Protein AF-A0A4R3Y586-F1 (afdb_monomer)

Secondary structure (DSSP, 8-state):
--HHHHHHHHHHHHHHHHHHTT--HHHHHHHHHHHHHHHHHHTTS---HHHHHHHHHHHHTTS-HHHHHHHHHHHHHHHHHHTT-HHHHHHHHHS--------S-S----TT--SHHHHHHHHHHPPPPHHHHHHHHHHHHHHHHTT--HHHHHHHHHHHHHHHHHHTTS---HHHHHHHHHHHGGG-SSHHHHHHHHHHHHHHHHHHTT-TTHHHHHHHHHHHHHHHHT------

Organism: NCBI:txid1706046

Solvent-accessible surface area (backbone atoms only — not comparable to full-atom values): 13662 Å² total; per-residue (Å²): 131,56,69,68,57,48,50,53,53,24,51,52,52,52,54,51,53,45,56,72,69,71,44,54,71,69,51,51,53,50,45,50,51,46,50,51,45,31,53,62,55,39,60,92,56,75,92,40,78,65,50,50,52,52,11,44,51,57,41,49,74,71,49,62,74,93,48,38,52,59,45,50,50,42,54,65,66,46,47,36,47,67,70,65,36,61,65,58,47,48,49,45,63,72,67,67,69,70,72,65,77,74,90,61,100,60,68,72,61,60,93,77,62,82,35,54,68,55,46,48,54,57,42,68,75,51,83,68,53,73,69,53,47,52,38,51,50,53,51,54,52,51,48,56,74,69,69,55,56,67,72,59,49,52,53,50,52,53,52,51,48,36,53,52,63,64,44,72,72,50,82,82,45,77,64,57,48,48,52,41,51,59,62,48,44,79,45,46,92,45,71,69,58,36,54,50,49,54,52,52,49,63,32,45,49,34,39,74,70,61,44,92,58,20,70,63,53,24,49,58,48,50,53,56,58,56,58,59,66,77,65,70,78,83,82,127

Sequence (236 aa):
MTQETVISVSLKAYLQLLKKNEIKKSDVARSEHFARLIISKLGEQTITSVAYRNAVNLMLNSIPDMYRSHASTVARELFPFLTSDFKSVALLMSTGNYRGIRENCEVLFDCNIKSIDEMLKITEVAILSERESAIHSRYLSYLSTLGIAQQAIHTRARLSKAVMYLTRNIDLDNKSYSALLDSMLPLFSLEETKKYLVSIAREFYFFLNEDINAPAQAAASFEKSNTTISKQPQQS

Structure (mmCIF, N/CA/C/O backbone):
data_AF-A0A4R3Y586-F1
#
_entry.id   AF-A0A4R3Y586-F1
#
loop_
_atom_site.group_PDB
_atom_site.id
_atom_site.type_symbol
_atom_site.label_atom_id
_atom_site.label_alt_id
_atom_site.label_comp_id
_atom_site.label_asym_id
_atom_site.label_entity_id
_atom_site.label_seq_id
_atom_site.pdbx_PDB_ins_code
_atom_site.Cartn_x
_atom_site.Cartn_y
_atom_site.Cartn_z
_atom_site.occupancy
_atom_site.B_iso_or_equiv
_atom_site.auth_seq_id
_atom_site.auth_comp_id
_atom_site.auth_asym_id
_atom_site.auth_atom_id
_atom_site.pdbx_PDB_model_num
ATOM 1 N N . MET A 1 1 ? -25.635 -13.050 16.5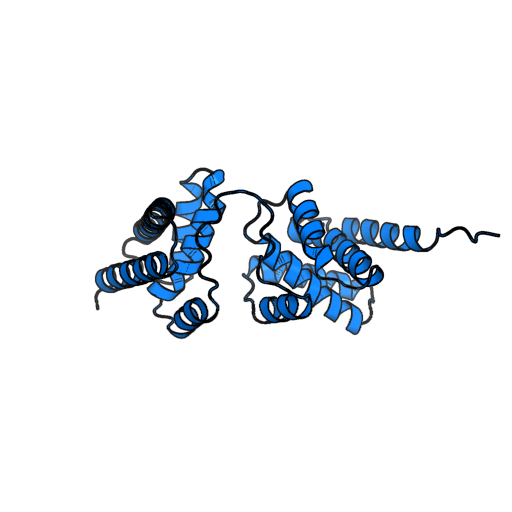91 1.00 59.38 1 MET A N 1
ATOM 2 C CA . MET A 1 1 ? -24.997 -11.870 17.221 1.00 59.38 1 MET A CA 1
ATOM 3 C C . MET A 1 1 ? -25.557 -10.631 16.554 1.00 59.38 1 MET A C 1
ATOM 5 O O . MET A 1 1 ? -25.667 -10.640 15.335 1.00 59.38 1 MET A O 1
ATOM 9 N N . THR A 1 2 ? -25.938 -9.605 17.315 1.00 79.25 2 THR A N 1
ATOM 10 C CA . THR A 1 2 ? -26.316 -8.308 16.726 1.00 79.25 2 THR A CA 1
ATOM 11 C C . THR A 1 2 ? -25.072 -7.632 16.142 1.00 79.25 2 THR A C 1
ATOM 13 O O . THR A 1 2 ? -23.961 -7.866 16.625 1.00 79.25 2 THR A O 1
ATOM 16 N N . GLN A 1 3 ? -25.232 -6.801 15.109 1.00 76.81 3 GLN A N 1
ATOM 17 C CA . GLN A 1 3 ? -24.117 -6.088 14.472 1.00 76.81 3 GLN A CA 1
ATOM 18 C C . GLN A 1 3 ? -23.326 -5.233 15.472 1.00 76.81 3 GLN A C 1
ATOM 20 O O . GLN A 1 3 ? -22.101 -5.197 15.430 1.00 76.81 3 GLN A O 1
ATOM 25 N N . GLU A 1 4 ? -24.018 -4.618 16.428 1.00 82.56 4 GLU A N 1
ATOM 26 C CA . GLU A 1 4 ? -23.408 -3.862 17.521 1.00 82.56 4 GLU A CA 1
ATOM 27 C C . GLU A 1 4 ? -22.488 -4.735 18.394 1.00 82.56 4 GLU A C 1
ATOM 29 O O . GLU A 1 4 ? -21.380 -4.327 18.748 1.00 82.56 4 GLU A O 1
ATOM 34 N N . THR A 1 5 ? -22.891 -5.984 18.658 1.00 83.38 5 THR A N 1
ATOM 35 C CA . THR A 1 5 ? -22.049 -6.954 19.374 1.00 83.38 5 THR A CA 1
ATOM 36 C C . THR A 1 5 ? -20.801 -7.295 18.562 1.00 83.38 5 THR A C 1
ATOM 38 O O . THR A 1 5 ? -19.707 -7.344 19.121 1.00 83.38 5 THR A O 1
ATOM 41 N N . VAL A 1 6 ? -20.946 -7.506 17.247 1.00 84.25 6 VAL A N 1
ATOM 42 C CA . VAL A 1 6 ? -19.811 -7.789 16.351 1.00 84.25 6 VAL A CA 1
ATOM 43 C C . VAL A 1 6 ? -18.830 -6.620 16.365 1.00 84.25 6 VAL A C 1
ATOM 45 O O . VAL A 1 6 ? -17.662 -6.820 16.674 1.00 84.25 6 VAL A O 1
ATOM 48 N N . ILE A 1 7 ? -19.307 -5.393 16.149 1.00 89.25 7 ILE A N 1
ATOM 49 C CA . ILE A 1 7 ? -18.480 -4.179 16.159 1.00 89.25 7 ILE A CA 1
ATOM 50 C C . ILE A 1 7 ? -17.717 -4.031 17.482 1.00 89.25 7 ILE A C 1
ATOM 52 O O . ILE A 1 7 ? -16.509 -3.791 17.474 1.00 89.25 7 ILE A O 1
ATOM 56 N N . SER A 1 8 ? -18.404 -4.200 18.615 1.00 88.12 8 SER A N 1
ATOM 57 C CA . SER A 1 8 ? -17.805 -4.073 19.947 1.00 88.12 8 SER A CA 1
ATOM 58 C C . SER A 1 8 ? -16.706 -5.114 20.193 1.00 88.12 8 SER A C 1
ATOM 60 O O . SER A 1 8 ? -15.600 -4.774 20.627 1.00 88.12 8 SER A O 1
ATOM 62 N N . VAL A 1 9 ? -16.973 -6.381 19.856 1.00 89.00 9 VAL A N 1
ATOM 63 C CA . VAL A 1 9 ? -16.005 -7.479 20.005 1.00 89.00 9 VAL A CA 1
ATOM 64 C C . VAL A 1 9 ? -14.808 -7.284 19.072 1.00 89.00 9 VAL A C 1
ATOM 66 O O . VAL A 1 9 ? -13.665 -7.399 19.518 1.00 89.00 9 VAL A O 1
ATOM 69 N N . SER A 1 10 ? -15.050 -6.924 17.812 1.00 89.75 10 SER A N 1
ATOM 70 C CA . SER A 1 10 ? -14.015 -6.684 16.803 1.00 89.75 10 SER A CA 1
ATOM 71 C C . SER A 1 10 ? -13.106 -5.514 17.174 1.00 89.75 10 SER A C 1
ATOM 73 O O . SER A 1 10 ? -11.884 -5.647 17.113 1.00 89.75 10 SER A O 1
ATOM 75 N N . LEU A 1 11 ? -13.676 -4.391 17.630 1.00 91.50 11 LEU A N 1
ATOM 76 C CA . LEU A 1 11 ? -12.896 -3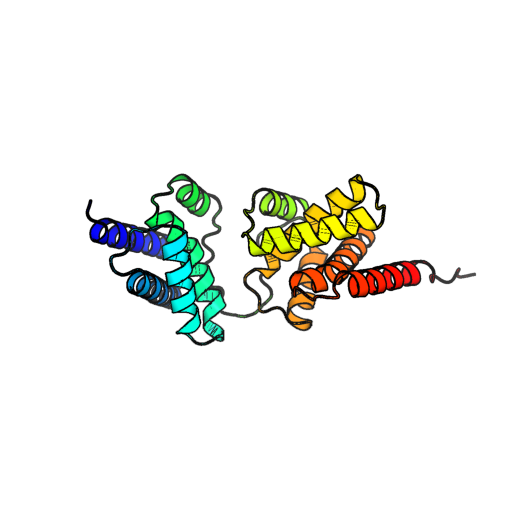.244 18.098 1.00 91.50 11 LEU A CA 1
ATOM 77 C C . LEU A 1 11 ? -12.039 -3.625 19.308 1.00 91.50 11 LEU A C 1
ATOM 79 O O . LEU A 1 11 ? -10.849 -3.320 19.346 1.00 91.50 11 LEU A O 1
ATOM 83 N N . LYS A 1 12 ? -12.614 -4.336 20.284 1.00 91.38 12 LYS A N 1
ATOM 84 C CA . LYS A 1 12 ? -11.873 -4.789 21.467 1.00 91.38 12 LYS A CA 1
ATOM 85 C C . LYS A 1 12 ? -10.708 -5.705 21.087 1.00 91.38 12 LYS A C 1
ATOM 87 O O . LYS A 1 12 ? -9.613 -5.521 21.617 1.00 91.38 12 LYS A O 1
ATOM 92 N N . ALA A 1 13 ? -10.924 -6.645 20.169 1.00 88.44 13 ALA A N 1
ATOM 93 C CA . ALA A 1 13 ? -9.888 -7.552 19.682 1.00 88.44 13 ALA A CA 1
ATOM 94 C C . ALA A 1 13 ? -8.761 -6.796 18.958 1.00 88.44 13 ALA A C 1
ATOM 96 O O . ALA A 1 13 ? -7.586 -7.019 19.254 1.00 88.44 13 ALA A O 1
ATOM 97 N N . TYR A 1 14 ? -9.109 -5.846 18.085 1.00 88.94 14 TYR A N 1
ATOM 98 C CA . TYR A 1 14 ? -8.141 -4.978 17.413 1.00 88.94 14 TYR A CA 1
ATOM 99 C C . TYR A 1 14 ? -7.294 -4.184 18.422 1.00 88.94 14 TYR A C 1
ATOM 101 O O . TYR A 1 14 ? -6.068 -4.237 18.368 1.00 88.94 14 TYR A O 1
ATOM 109 N N . LEU A 1 15 ? -7.916 -3.525 19.407 1.00 89.12 15 LEU A N 1
ATOM 110 C CA . LEU A 1 15 ? -7.190 -2.748 20.423 1.00 89.12 15 LEU A CA 1
ATOM 111 C C . LEU A 1 15 ? -6.330 -3.619 21.350 1.00 89.12 15 LEU A C 1
ATOM 113 O O . LEU A 1 15 ? -5.288 -3.173 21.831 1.00 89.12 15 LEU A O 1
ATOM 117 N N . GLN A 1 16 ? -6.752 -4.852 21.636 1.00 87.62 16 GLN A N 1
ATOM 118 C CA . GLN A 1 16 ? -5.939 -5.807 22.393 1.00 87.62 16 GLN A C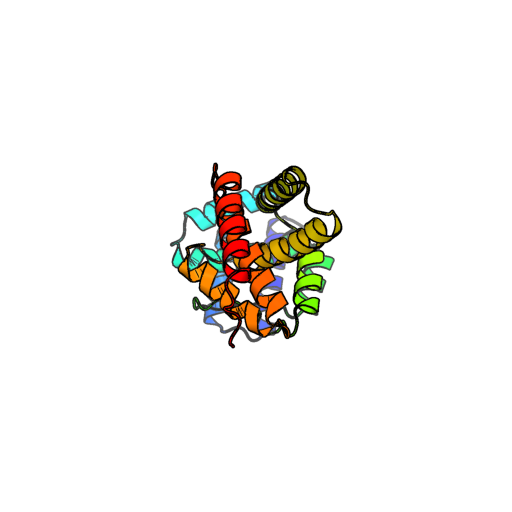A 1
ATOM 119 C C . GLN A 1 16 ? -4.693 -6.225 21.612 1.00 87.62 16 GLN A C 1
ATOM 121 O O . GLN A 1 16 ? -3.617 -6.303 22.204 1.00 87.62 16 GLN A O 1
ATOM 126 N N . LEU A 1 17 ? -4.817 -6.431 20.298 1.00 82.88 17 LEU A N 1
ATOM 127 C CA . LEU A 1 17 ? -3.673 -6.719 19.435 1.00 82.88 17 LEU A CA 1
ATOM 128 C C . LEU A 1 17 ? -2.670 -5.552 19.438 1.00 82.88 17 LEU A C 1
ATOM 130 O O . LEU A 1 17 ? -1.476 -5.760 19.629 1.00 82.88 17 LEU A O 1
ATOM 134 N N . LEU A 1 18 ? -3.182 -4.326 19.356 1.00 82.75 18 LEU A N 1
ATOM 135 C CA . LEU A 1 18 ? -2.444 -3.057 19.431 1.00 82.75 18 LEU A CA 1
ATOM 136 C C . LEU A 1 18 ? -1.606 -2.944 20.703 1.00 82.75 18 LEU A C 1
ATOM 138 O O . LEU A 1 18 ? -0.423 -2.620 20.658 1.00 82.75 18 LEU A O 1
ATOM 142 N N . LYS A 1 19 ? -2.200 -3.308 21.839 1.00 82.25 19 LYS A N 1
ATOM 143 C CA . LYS A 1 19 ? -1.522 -3.314 23.140 1.00 82.25 19 LYS A CA 1
ATOM 144 C C . LYS A 1 19 ? -0.497 -4.441 23.272 1.00 82.25 19 LYS A C 1
ATOM 146 O O . LYS A 1 19 ? 0.514 -4.248 23.938 1.00 82.25 19 LYS A O 1
ATOM 151 N N . LYS A 1 20 ? -0.753 -5.605 22.666 1.00 78.69 20 LYS A N 1
ATOM 152 C CA . LYS A 1 20 ? 0.145 -6.769 22.721 1.00 78.69 20 LYS A CA 1
ATOM 153 C C . LYS A 1 20 ? 1.443 -6.539 21.940 1.00 78.69 20 LYS A C 1
ATOM 155 O O . LYS A 1 20 ? 2.471 -7.068 22.336 1.00 78.69 20 LYS A O 1
ATOM 160 N N . ASN A 1 21 ? 1.400 -5.734 20.880 1.00 68.38 21 ASN A N 1
ATOM 161 C CA . ASN A 1 21 ? 2.558 -5.409 20.040 1.00 68.38 21 ASN A CA 1
ATOM 162 C C . ASN A 1 21 ? 3.375 -4.201 20.549 1.00 68.38 21 ASN A C 1
ATOM 164 O O . ASN A 1 21 ? 4.023 -3.526 19.759 1.00 68.38 21 ASN A O 1
ATOM 168 N N . GLU A 1 22 ? 3.322 -3.905 21.855 1.00 59.06 22 GLU A N 1
ATOM 169 C CA . GLU A 1 22 ? 4.143 -2.880 22.537 1.00 59.06 22 GLU A CA 1
ATOM 170 C C . GLU A 1 22 ? 4.041 -1.448 21.972 1.00 59.06 22 GLU A C 1
ATOM 172 O O . GLU A 1 22 ? 4.923 -0.610 22.166 1.00 59.06 22 GLU A O 1
ATOM 177 N N . ILE A 1 23 ? 2.931 -1.123 21.310 1.00 67.00 23 ILE A N 1
ATOM 178 C CA . ILE A 1 23 ? 2.688 0.219 20.776 1.00 67.00 23 ILE A CA 1
ATOM 179 C C . ILE A 1 23 ? 2.470 1.212 21.924 1.00 67.00 23 ILE A C 1
ATOM 181 O O . ILE A 1 23 ? 1.833 0.898 22.936 1.00 67.00 23 ILE A O 1
ATOM 185 N N . LYS A 1 24 ? 2.980 2.443 21.766 1.00 72.12 24 LYS A N 1
ATOM 186 C CA . LYS A 1 24 ? 2.826 3.508 22.768 1.00 72.12 24 LYS A CA 1
ATOM 187 C C . LYS A 1 24 ? 1.347 3.739 23.089 1.00 72.12 24 LYS A C 1
ATOM 189 O O . LYS A 1 24 ? 0.478 3.701 22.223 1.00 72.12 24 LYS A O 1
ATOM 194 N N . LYS A 1 25 ? 1.038 4.059 24.347 1.00 74.06 25 LYS A N 1
ATOM 195 C CA . LYS A 1 25 ? -0.353 4.282 24.788 1.00 74.06 25 LYS A CA 1
ATOM 196 C C . LYS A 1 25 ? -1.056 5.421 24.031 1.00 74.06 25 LYS A C 1
ATOM 198 O O . LYS A 1 25 ? -2.251 5.313 23.772 1.00 74.06 25 LYS A O 1
ATOM 203 N N . SER A 1 26 ? -0.321 6.476 23.667 1.00 72.88 26 SER A N 1
ATOM 204 C CA . SER A 1 26 ? -0.809 7.592 22.836 1.00 72.88 26 SER A CA 1
ATOM 205 C C . SER A 1 26 ? -1.312 7.125 21.473 1.00 72.88 26 SER A C 1
ATOM 207 O O . SER A 1 26 ? -2.326 7.601 20.966 1.00 72.88 26 SER A O 1
ATOM 209 N N . ASP A 1 27 ? -0.608 6.153 20.916 1.0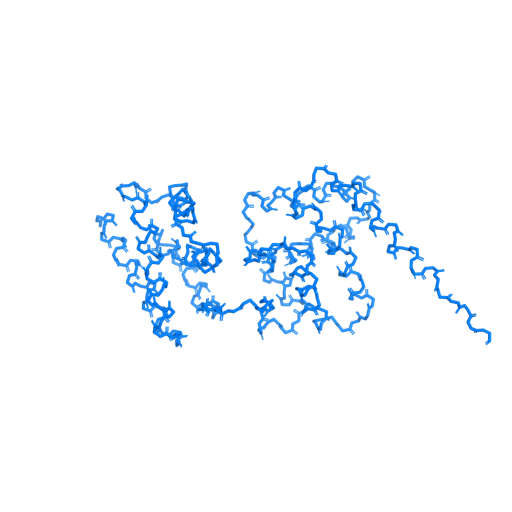0 75.81 27 ASP A N 1
ATOM 210 C CA . ASP A 1 27 ? -0.776 5.662 19.561 1.00 75.81 27 ASP A CA 1
ATOM 211 C C . ASP A 1 27 ? -1.991 4.720 19.533 1.00 75.81 27 ASP A C 1
ATOM 213 O O . ASP A 1 27 ? -2.900 4.881 18.717 1.00 75.81 27 ASP A O 1
ATOM 217 N N . VAL A 1 28 ? -2.111 3.844 20.538 1.00 84.62 28 VAL A N 1
ATOM 218 C CA . VAL A 1 28 ? -3.321 3.035 20.770 1.00 84.62 28 VAL A CA 1
ATOM 219 C C . VAL A 1 28 ? -4.565 3.920 20.910 1.00 84.62 28 VAL A C 1
ATOM 221 O O . VAL A 1 28 ? -5.584 3.636 20.282 1.00 84.62 28 VAL A O 1
ATOM 224 N N . ALA A 1 29 ? -4.492 4.999 21.697 1.00 86.19 29 ALA A N 1
ATOM 225 C CA . ALA A 1 29 ? -5.621 5.910 21.900 1.00 86.19 29 ALA A CA 1
ATOM 226 C C . ALA A 1 29 ? -6.037 6.621 20.600 1.00 86.19 29 ALA A C 1
ATOM 228 O O . ALA A 1 29 ? -7.228 6.781 20.326 1.00 86.19 29 ALA A O 1
ATOM 229 N N . ARG A 1 30 ? -5.068 7.002 19.762 1.00 87.06 30 ARG A N 1
ATOM 230 C CA . ARG A 1 30 ? -5.339 7.627 18.461 1.00 87.06 30 ARG A CA 1
ATOM 231 C C . ARG A 1 30 ? -5.958 6.648 17.469 1.00 87.06 30 ARG A C 1
ATOM 233 O O . ARG A 1 30 ? -6.931 6.982 16.796 1.00 87.06 30 ARG A O 1
ATOM 240 N N . SER A 1 31 ? -5.453 5.419 17.424 1.00 89.19 31 SER A N 1
ATOM 241 C CA . SER A 1 31 ? -6.066 4.351 16.633 1.00 89.19 31 SER A CA 1
ATOM 242 C C . SER A 1 31 ? -7.477 4.017 17.098 1.00 89.19 31 SER A C 1
ATOM 244 O O . SER A 1 31 ? -8.357 3.814 16.265 1.00 89.19 31 SER A O 1
ATOM 246 N N . GLU A 1 32 ? -7.722 3.999 18.408 1.00 93.75 32 GLU A N 1
ATOM 247 C CA . GLU A 1 32 ? -9.071 3.846 18.951 1.00 93.75 32 GLU A CA 1
ATOM 248 C C . GLU A 1 32 ? -9.990 4.980 18.486 1.00 93.75 32 GLU A C 1
ATOM 250 O O . GLU A 1 32 ? -11.116 4.719 18.060 1.00 93.75 32 GLU A O 1
ATOM 255 N N . HIS A 1 33 ? -9.507 6.224 18.507 1.00 94.00 33 HIS A 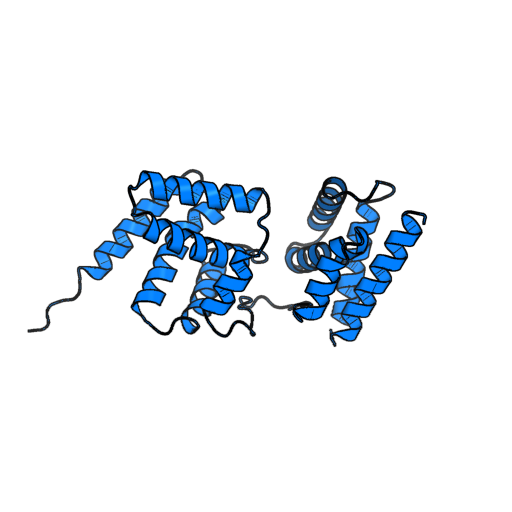N 1
ATOM 256 C CA . HIS A 1 33 ? -10.269 7.374 18.037 1.00 94.00 33 HIS A CA 1
ATOM 257 C C . HIS A 1 33 ? -10.674 7.236 16.560 1.00 94.00 33 HIS A C 1
ATOM 259 O O . HIS A 1 33 ? -11.862 7.320 16.243 1.00 94.00 33 HIS A O 1
ATOM 265 N N . PHE A 1 34 ? -9.728 6.942 15.659 1.00 93.62 34 PHE A N 1
ATOM 266 C CA . PHE A 1 34 ? -10.043 6.758 14.236 1.00 93.62 34 PHE A CA 1
ATOM 267 C C . PHE A 1 34 ? -10.944 5.547 13.985 1.00 93.62 34 PHE A C 1
ATOM 269 O O . PHE A 1 34 ? -11.885 5.640 13.198 1.00 93.62 34 PHE A O 1
ATOM 276 N N . ALA A 1 35 ? -10.727 4.435 14.692 1.00 94.44 35 ALA A N 1
ATOM 277 C CA . ALA A 1 35 ? -11.587 3.261 14.589 1.00 94.44 35 ALA A CA 1
ATOM 278 C C . ALA A 1 35 ? -13.038 3.587 14.978 1.00 94.44 35 ALA A C 1
ATOM 280 O O . ALA A 1 35 ? -13.970 3.227 14.258 1.00 94.44 35 ALA A O 1
ATOM 281 N N . ARG A 1 36 ? -13.238 4.333 16.072 1.00 94.94 36 ARG A N 1
ATOM 282 C CA . ARG A 1 36 ? -14.566 4.794 16.506 1.00 94.94 36 ARG A CA 1
ATOM 283 C C . ARG A 1 36 ? -15.202 5.765 15.515 1.00 94.94 36 ARG A C 1
ATOM 285 O O . ARG A 1 36 ? -16.413 5.696 15.322 1.00 94.94 36 ARG A O 1
ATOM 292 N N . LEU A 1 37 ? -14.419 6.628 14.866 1.00 94.69 37 LEU A N 1
ATOM 293 C CA . LEU A 1 37 ? -14.923 7.495 13.797 1.00 94.69 37 LEU A CA 1
ATOM 294 C C . LEU A 1 37 ? -15.395 6.687 12.584 1.00 94.69 37 LEU A C 1
ATOM 296 O O . LEU A 1 37 ? -16.486 6.935 12.088 1.00 94.69 37 LEU A O 1
ATOM 300 N N . ILE A 1 38 ? -14.634 5.689 12.130 1.00 93.50 38 ILE A N 1
ATOM 301 C CA . ILE A 1 38 ? -15.072 4.819 11.024 1.00 93.50 38 ILE A CA 1
ATOM 302 C C . ILE A 1 38 ? -16.375 4.101 11.400 1.00 93.50 38 ILE A C 1
ATOM 304 O O . ILE A 1 38 ? -17.325 4.083 10.619 1.00 93.50 38 ILE A O 1
ATOM 308 N N . ILE A 1 39 ? -16.440 3.554 12.617 1.00 93.62 39 ILE A N 1
ATOM 309 C CA . ILE A 1 39 ? -17.629 2.870 13.137 1.00 93.62 39 ILE A CA 1
ATOM 310 C C . ILE A 1 39 ? -18.835 3.816 13.200 1.00 93.62 39 ILE A C 1
ATOM 312 O O . ILE A 1 39 ? -19.928 3.429 12.795 1.00 93.62 39 ILE A O 1
ATOM 316 N N . SER A 1 40 ? -18.658 5.065 13.639 1.00 93.81 40 SER A N 1
ATOM 317 C CA . SER A 1 40 ? -19.766 6.026 13.683 1.00 93.81 40 SER A CA 1
ATOM 318 C C . SER A 1 40 ? -20.264 6.413 12.288 1.00 93.81 40 SER A C 1
ATOM 320 O O . SER A 1 40 ? -21.457 6.653 12.119 1.00 93.81 40 SER A O 1
ATOM 322 N N . LYS A 1 41 ? -19.388 6.421 11.271 1.00 92.75 41 LYS A N 1
ATOM 323 C CA . LYS A 1 41 ? -19.773 6.656 9.868 1.00 92.75 41 LYS A CA 1
ATOM 324 C C . LYS A 1 41 ? -20.433 5.448 9.196 1.00 92.75 41 LYS A C 1
ATOM 326 O O . LYS A 1 41 ? -21.155 5.649 8.225 1.00 92.75 41 LYS A O 1
ATOM 331 N N . LEU A 1 42 ? -20.219 4.228 9.694 1.00 89.62 42 LEU A N 1
ATOM 332 C CA . LEU A 1 42 ? -20.954 3.036 9.242 1.00 89.62 42 LEU A CA 1
ATOM 333 C C . LEU A 1 42 ? -22.429 3.077 9.672 1.00 89.62 42 LEU A C 1
ATOM 335 O O . LEU A 1 42 ? -23.300 2.637 8.922 1.00 89.62 42 LEU A O 1
ATOM 339 N N . GLY A 1 43 ? -22.711 3.612 10.865 1.00 85.25 43 GLY A N 1
ATOM 340 C CA . GLY A 1 43 ? -24.062 3.646 11.426 1.00 85.25 43 GLY A CA 1
ATOM 341 C C . GLY A 1 43 ? -24.677 2.246 11.540 1.00 85.25 43 GLY A C 1
ATOM 342 O O . GLY A 1 43 ? -24.004 1.284 11.908 1.00 85.25 43 GLY A O 1
ATOM 343 N N . GLU A 1 44 ? -25.959 2.128 11.193 1.00 84.94 44 GLU A N 1
ATOM 344 C CA . GLU A 1 44 ? -26.711 0.862 11.227 1.00 84.94 44 GLU A CA 1
ATOM 345 C C . GLU A 1 44 ? -26.564 0.021 9.944 1.00 84.94 44 GLU A C 1
ATOM 347 O O . GLU A 1 44 ? -27.188 -1.029 9.805 1.00 84.94 44 GLU A O 1
ATOM 352 N N . GLN A 1 45 ? -25.743 0.457 8.982 1.00 79.44 45 GLN A N 1
ATOM 353 C CA . GLN A 1 45 ? -25.590 -0.246 7.707 1.00 79.44 45 GLN A CA 1
ATOM 354 C C . GLN A 1 45 ? -24.887 -1.587 7.894 1.00 79.44 45 GLN A C 1
ATOM 356 O O . GLN A 1 45 ? -23.894 -1.672 8.614 1.00 79.44 45 GLN A O 1
ATOM 361 N N . THR A 1 46 ? -25.326 -2.620 7.173 1.00 83.19 46 THR A N 1
ATOM 362 C CA . THR A 1 46 ? -24.613 -3.901 7.141 1.00 83.19 46 THR A CA 1
ATOM 363 C C . THR A 1 46 ? -23.163 -3.701 6.707 1.00 83.19 46 THR A C 1
ATOM 365 O O . THR A 1 46 ? -22.877 -3.050 5.698 1.00 83.19 46 THR A O 1
ATOM 368 N N . ILE A 1 47 ? -22.237 -4.289 7.465 1.00 85.06 47 ILE A N 1
ATOM 369 C CA . ILE A 1 47 ? -20.801 -4.161 7.221 1.00 85.06 47 ILE A CA 1
ATOM 370 C C . ILE A 1 47 ? -20.443 -4.903 5.929 1.00 85.06 47 ILE A C 1
ATOM 372 O O . ILE A 1 47 ? -20.275 -6.119 5.901 1.00 85.06 47 ILE A O 1
ATOM 376 N N . THR A 1 48 ? -20.317 -4.143 4.846 1.00 81.62 48 THR A N 1
ATOM 377 C CA . THR A 1 48 ? -19.859 -4.609 3.533 1.00 81.62 48 THR A CA 1
ATOM 378 C C . THR A 1 48 ? -18.612 -3.837 3.121 1.00 81.62 48 THR A C 1
ATOM 380 O O . THR A 1 48 ? -18.332 -2.759 3.647 1.00 81.62 48 THR A O 1
ATOM 383 N N . SER A 1 49 ? -17.863 -4.344 2.139 1.00 74.44 49 SER A N 1
ATOM 384 C CA . SER A 1 49 ? -16.686 -3.635 1.614 1.00 74.44 49 SER A CA 1
ATOM 385 C C . SER A 1 49 ? -17.030 -2.260 1.028 1.00 74.44 49 SER A C 1
ATOM 387 O O . SER A 1 49 ? -16.203 -1.353 1.057 1.00 74.44 49 SER A O 1
ATOM 389 N N . VAL A 1 50 ? -18.238 -2.089 0.483 1.00 78.38 50 VAL A N 1
ATOM 390 C CA . VAL A 1 50 ? -18.714 -0.815 -0.077 1.00 78.38 50 VAL A CA 1
ATOM 391 C C . VAL A 1 50 ? -19.073 0.158 1.044 1.00 78.38 50 VAL A C 1
ATOM 393 O O . VAL A 1 50 ? -18.535 1.264 1.077 1.00 78.38 50 VAL A O 1
ATOM 396 N N . ALA A 1 51 ? -19.905 -0.267 2.001 1.00 79.88 51 ALA A N 1
ATOM 397 C CA . ALA A 1 51 ? -20.288 0.562 3.147 1.00 79.88 51 ALA A CA 1
ATOM 398 C C . ALA A 1 51 ? -19.061 0.993 3.966 1.00 79.88 51 ALA A C 1
ATOM 400 O O . ALA A 1 51 ? -18.927 2.158 4.337 1.00 79.88 51 ALA A O 1
ATOM 401 N N . TYR A 1 52 ? -18.109 0.077 4.162 1.00 86.44 52 TYR A N 1
ATOM 402 C CA . TYR A 1 52 ? -16.865 0.360 4.865 1.00 86.44 52 TYR A CA 1
ATOM 403 C C . TYR A 1 52 ? -15.991 1.386 4.141 1.00 86.44 52 TYR A C 1
ATOM 405 O O . TYR A 1 52 ? -15.548 2.350 4.759 1.00 86.44 52 TYR A O 1
ATOM 413 N N . ARG A 1 53 ? -15.785 1.239 2.824 1.00 77.38 53 ARG A N 1
ATOM 414 C CA . ARG A 1 53 ? -15.033 2.225 2.026 1.00 77.38 53 ARG A CA 1
ATOM 415 C C . ARG A 1 53 ? -15.666 3.614 2.097 1.00 77.38 53 ARG A C 1
ATOM 417 O O . ARG A 1 53 ? -14.951 4.597 2.273 1.00 77.38 53 ARG A O 1
ATOM 424 N N . ASN A 1 54 ? -16.993 3.691 2.030 1.00 78.00 54 ASN A N 1
ATOM 425 C CA . ASN A 1 54 ? -17.710 4.957 2.161 1.00 78.00 54 ASN A CA 1
ATOM 426 C C . ASN A 1 54 ? -17.503 5.583 3.548 1.00 78.00 54 ASN A C 1
ATOM 428 O O . ASN A 1 54 ? -17.178 6.765 3.640 1.00 78.00 54 ASN A O 1
ATOM 432 N N . ALA A 1 55 ? -17.609 4.792 4.619 1.00 88.12 55 ALA A N 1
ATOM 433 C CA . ALA A 1 55 ? -17.364 5.255 5.983 1.00 88.12 55 ALA A CA 1
ATOM 434 C C . ALA A 1 55 ? -15.925 5.763 6.187 1.00 88.12 55 ALA A C 1
ATOM 436 O O . ALA A 1 55 ? -15.716 6.799 6.819 1.00 88.12 55 ALA A O 1
ATOM 437 N N . VAL A 1 56 ? -14.936 5.078 5.602 1.00 83.62 56 VAL A N 1
ATOM 438 C CA . VAL A 1 56 ? -13.528 5.503 5.620 1.00 83.62 56 VAL A CA 1
ATOM 439 C C . VAL A 1 56 ? -13.344 6.824 4.878 1.00 83.62 56 VAL A C 1
ATOM 441 O O . VAL A 1 56 ? -12.741 7.736 5.433 1.00 83.62 56 VAL A O 1
ATOM 444 N N . ASN A 1 57 ? -13.912 6.976 3.679 1.00 76.06 57 ASN A N 1
ATOM 445 C CA . ASN A 1 57 ? -13.832 8.230 2.920 1.00 76.06 57 ASN A CA 1
ATOM 446 C C . ASN A 1 57 ? -14.461 9.404 3.686 1.00 76.06 57 ASN A C 1
ATOM 448 O O . ASN A 1 57 ? -13.871 10.480 3.770 1.00 76.06 57 ASN A O 1
ATOM 452 N N . LEU A 1 58 ? -15.630 9.191 4.299 1.00 85.38 58 LEU A N 1
ATOM 453 C CA . LEU A 1 58 ? -16.283 10.201 5.137 1.00 85.38 58 LEU A CA 1
ATOM 454 C C . LEU A 1 58 ? -15.428 10.586 6.349 1.00 85.38 58 LEU A C 1
ATOM 456 O O . LEU A 1 58 ? -15.384 11.758 6.719 1.00 85.38 58 LEU A O 1
ATOM 460 N N . MET A 1 59 ? -14.748 9.617 6.963 1.00 93.31 59 MET A N 1
ATOM 461 C CA . MET A 1 59 ? -13.826 9.866 8.068 1.00 93.31 59 MET A CA 1
ATOM 462 C C . MET A 1 59 ? -12.593 10.656 7.601 1.00 93.31 59 MET A C 1
ATOM 464 O O . MET A 1 59 ? -12.291 11.685 8.203 1.00 93.31 59 MET A O 1
ATOM 468 N N . LEU A 1 60 ? -11.943 10.258 6.502 1.00 79.88 60 LEU A N 1
ATOM 469 C CA . LEU A 1 60 ? -10.756 10.938 5.959 1.00 79.88 60 LEU A CA 1
ATOM 470 C C . LEU A 1 60 ? -11.043 12.393 5.563 1.00 79.88 60 LEU A C 1
ATOM 472 O O . LEU A 1 60 ? -10.217 13.273 5.801 1.00 79.88 60 LEU A O 1
ATOM 476 N N . ASN A 1 61 ? -12.238 12.657 5.032 1.00 84.81 61 ASN A N 1
ATOM 477 C CA . ASN A 1 61 ? -12.690 14.009 4.695 1.00 84.81 61 ASN A CA 1
ATOM 478 C C . ASN A 1 61 ? -13.010 14.869 5.929 1.00 84.81 61 ASN A C 1
ATOM 480 O O . ASN A 1 61 ? -13.109 16.086 5.812 1.00 84.81 61 ASN A O 1
ATOM 484 N N . SER A 1 62 ? -13.181 14.255 7.104 1.00 88.06 62 SER A N 1
ATOM 485 C CA . SER A 1 62 ? -13.515 14.950 8.355 1.00 88.06 62 SER A CA 1
ATOM 486 C C . SER A 1 62 ? -12.313 15.249 9.254 1.00 88.06 62 SER A C 1
ATOM 488 O O . SER A 1 62 ? -12.488 15.848 10.313 1.00 88.06 62 SER A O 1
ATOM 490 N N . ILE A 1 63 ? -11.105 14.837 8.855 1.00 85.25 63 ILE A N 1
ATOM 491 C CA . ILE A 1 63 ? -9.878 15.014 9.638 1.00 85.25 63 ILE A CA 1
ATOM 492 C C . ILE A 1 63 ? -8.821 15.820 8.865 1.00 85.25 63 ILE A C 1
ATOM 494 O O . ILE A 1 63 ? -8.821 15.800 7.630 1.00 85.25 63 ILE A O 1
ATOM 498 N N . PRO A 1 64 ? -7.897 16.502 9.569 1.00 80.00 64 PRO A N 1
ATOM 499 C CA . PRO A 1 64 ? -6.766 17.180 8.939 1.00 80.00 64 PRO A CA 1
ATOM 500 C C . PRO A 1 64 ? -5.855 16.226 8.153 1.00 80.00 64 PRO A C 1
ATOM 502 O O . PRO A 1 64 ? -5.635 15.085 8.570 1.00 80.00 64 PRO A O 1
ATOM 505 N N . ASP A 1 65 ? -5.260 16.728 7.068 1.00 69.06 65 ASP A N 1
ATOM 506 C CA . ASP A 1 65 ? -4.419 15.953 6.141 1.00 69.06 65 ASP A CA 1
ATOM 507 C C . ASP A 1 65 ? -3.277 15.209 6.841 1.00 69.06 65 ASP A C 1
ATOM 509 O O . ASP A 1 65 ? -3.068 14.021 6.598 1.00 69.06 65 ASP A O 1
ATOM 513 N N . MET A 1 66 ? -2.624 15.860 7.809 1.00 69.44 66 MET A N 1
ATOM 514 C CA . MET A 1 66 ? -1.523 15.284 8.594 1.00 69.44 66 MET A CA 1
ATOM 515 C C . MET A 1 66 ? -1.877 13.971 9.318 1.00 69.44 66 MET A C 1
ATOM 517 O O . MET A 1 66 ? -0.984 13.214 9.691 1.00 69.44 66 MET A O 1
ATOM 521 N N . TYR A 1 67 ? -3.166 13.683 9.521 1.00 77.38 67 TYR A N 1
ATOM 522 C CA . TYR A 1 67 ? -3.640 12.467 10.183 1.00 77.38 67 TYR A CA 1
ATOM 523 C C . TYR A 1 67 ? -4.188 11.408 9.217 1.00 77.38 67 TYR A C 1
ATOM 525 O O . TYR A 1 67 ? -4.441 10.276 9.638 1.00 77.38 67 TYR A O 1
ATOM 533 N N . ARG A 1 68 ? -4.361 11.726 7.928 1.00 77.62 68 ARG A N 1
ATOM 534 C CA . ARG A 1 68 ? -5.001 10.826 6.951 1.00 77.62 68 ARG A CA 1
ATOM 535 C C . ARG A 1 68 ? -4.228 9.534 6.725 1.00 77.62 68 ARG A C 1
ATOM 537 O O . ARG A 1 68 ? -4.847 8.474 6.626 1.00 77.62 68 ARG A O 1
ATOM 544 N N . SER A 1 69 ? -2.897 9.597 6.699 1.00 72.81 69 SER A N 1
ATOM 545 C CA . SER A 1 69 ? -2.047 8.407 6.531 1.00 72.81 69 SER A CA 1
ATOM 546 C C . SER A 1 69 ? -2.222 7.414 7.691 1.00 72.81 69 SER A C 1
ATOM 548 O O . SER A 1 69 ? -2.478 6.221 7.489 1.00 72.81 69 SER A O 1
ATOM 550 N N . HIS A 1 70 ? -2.214 7.923 8.926 1.00 76.38 70 HIS A N 1
ATOM 551 C CA . HIS A 1 70 ? -2.480 7.128 10.126 1.00 76.38 70 HIS A CA 1
ATOM 552 C C . HIS A 1 70 ? -3.890 6.537 10.094 1.00 76.38 70 HIS A C 1
ATOM 554 O O . HIS A 1 70 ? -4.069 5.329 10.254 1.00 76.38 70 HIS A O 1
ATOM 560 N N . ALA A 1 71 ? -4.899 7.369 9.849 1.00 79.25 71 ALA A N 1
ATOM 561 C CA . ALA A 1 71 ? -6.288 6.936 9.842 1.00 79.25 71 ALA A CA 1
ATOM 562 C C . ALA A 1 71 ? -6.575 5.883 8.751 1.00 79.25 71 ALA A C 1
ATOM 564 O O . ALA A 1 71 ? -7.346 4.950 8.977 1.00 79.25 71 ALA A O 1
ATOM 565 N N . SER A 1 72 ? -5.894 5.971 7.604 1.00 75.88 72 SER A N 1
ATOM 566 C CA . SER A 1 72 ? -5.957 4.971 6.529 1.00 75.88 72 SER A CA 1
ATOM 567 C C . SER A 1 72 ? -5.349 3.629 6.942 1.00 75.88 72 SER A C 1
ATOM 569 O O . SER A 1 72 ? -5.881 2.574 6.593 1.00 75.88 72 SER A O 1
ATOM 571 N N . THR A 1 73 ? -4.263 3.653 7.718 1.00 77.75 73 THR A N 1
ATOM 572 C CA . THR A 1 73 ? -3.668 2.436 8.293 1.00 77.75 73 THR A CA 1
ATOM 573 C C . THR A 1 73 ? -4.647 1.756 9.245 1.00 77.75 73 THR A C 1
ATOM 575 O O . THR A 1 73 ? -4.947 0.577 9.069 1.00 77.75 73 THR A O 1
ATOM 578 N N . VAL A 1 74 ? -5.251 2.520 10.160 1.00 86.31 74 VAL A N 1
ATOM 579 C CA . VAL A 1 74 ? -6.268 2.008 11.096 1.00 86.31 74 VAL A CA 1
ATOM 580 C C . VAL A 1 74 ? -7.455 1.397 10.358 1.00 86.31 74 VAL A C 1
ATOM 582 O O . VAL A 1 74 ? -7.920 0.323 10.730 1.00 86.31 74 VAL A O 1
ATOM 585 N N . ALA A 1 75 ? -7.930 2.041 9.290 1.00 83.62 75 ALA A N 1
ATOM 586 C CA . ALA A 1 75 ? -9.014 1.508 8.471 1.00 83.62 75 ALA A CA 1
ATOM 587 C C . ALA A 1 75 ? -8.663 0.145 7.851 1.00 83.62 75 ALA A C 1
ATOM 589 O O . ALA A 1 75 ? -9.459 -0.794 7.869 1.00 83.62 75 ALA A O 1
ATOM 590 N N . ARG A 1 76 ? -7.446 0.012 7.319 1.00 81.00 76 ARG A N 1
ATOM 591 C CA . ARG A 1 76 ? -6.983 -1.233 6.698 1.00 81.00 76 ARG A CA 1
ATOM 592 C C . ARG A 1 76 ? -6.865 -2.368 7.712 1.00 81.00 76 ARG A C 1
ATOM 594 O O . ARG A 1 76 ? -7.253 -3.494 7.414 1.00 81.00 76 ARG A O 1
ATOM 601 N N . GLU A 1 77 ? -6.351 -2.065 8.898 1.00 81.94 77 GLU A N 1
ATOM 602 C CA . GLU A 1 77 ? -6.148 -3.047 9.964 1.00 81.94 77 GLU A CA 1
ATOM 603 C C . GLU A 1 77 ? -7.455 -3.460 10.641 1.00 81.94 77 GLU A C 1
ATOM 605 O O . GLU A 1 77 ? -7.601 -4.619 11.014 1.00 81.94 77 GLU A O 1
ATOM 610 N N . LEU A 1 78 ? -8.414 -2.541 10.783 1.00 87.94 78 LEU A N 1
ATOM 611 C CA . LEU A 1 78 ? -9.686 -2.794 11.458 1.00 87.94 78 LEU A CA 1
ATOM 612 C C . LEU A 1 78 ? -10.639 -3.659 10.619 1.00 87.94 78 LEU A C 1
ATOM 614 O O . LEU A 1 78 ? -11.390 -4.460 11.180 1.00 87.94 78 LEU A O 1
ATOM 618 N N . PHE A 1 79 ? -10.636 -3.511 9.291 1.00 86.06 79 PHE A N 1
ATOM 619 C CA . PHE A 1 79 ? -11.626 -4.157 8.424 1.00 86.06 79 PHE A CA 1
ATOM 620 C C . PHE A 1 79 ? -11.696 -5.693 8.567 1.00 86.06 79 PHE A C 1
ATOM 622 O O . PHE A 1 79 ? -12.805 -6.196 8.763 1.00 86.06 79 PHE A O 1
ATOM 629 N N . PRO A 1 80 ? -10.575 -6.446 8.580 1.00 83.44 80 PRO A N 1
ATOM 630 C CA . PRO A 1 80 ? -10.597 -7.898 8.788 1.00 83.44 80 PRO A CA 1
ATOM 631 C C . PRO A 1 80 ? -11.246 -8.341 10.105 1.00 83.44 80 PRO A C 1
ATOM 633 O O . PRO A 1 80 ? -11.867 -9.403 10.162 1.00 83.44 80 PRO A O 1
ATOM 636 N N . PHE A 1 81 ? -11.141 -7.528 11.164 1.00 87.88 81 PHE A N 1
ATOM 637 C CA . PHE A 1 81 ? -11.804 -7.816 12.439 1.00 87.88 81 PHE A CA 1
ATOM 638 C C . PHE A 1 81 ? -13.317 -7.669 12.318 1.00 87.88 81 PHE A C 1
ATOM 640 O O . PHE A 1 81 ? -14.057 -8.458 12.902 1.00 87.88 81 PHE A O 1
ATOM 647 N N . LEU A 1 82 ? -13.791 -6.668 11.574 1.00 87.12 82 LEU A N 1
ATOM 648 C CA . LEU A 1 82 ? -15.219 -6.403 11.395 1.00 87.12 82 LEU A CA 1
ATOM 649 C C . LEU A 1 82 ? -15.896 -7.428 10.477 1.00 87.12 82 LEU A C 1
ATOM 651 O O . LEU A 1 82 ? -17.067 -7.739 10.677 1.00 87.12 82 LEU A O 1
ATOM 655 N N . THR A 1 83 ? -15.170 -7.981 9.505 1.00 83.88 83 THR A N 1
ATOM 656 C CA . THR A 1 83 ? -15.680 -9.019 8.592 1.00 83.88 83 THR A CA 1
ATOM 657 C C . THR A 1 83 ? -15.453 -10.446 9.090 1.00 83.88 83 THR A C 1
ATOM 659 O O . THR A 1 83 ? -15.870 -11.389 8.423 1.00 83.88 83 THR A O 1
ATOM 662 N N . SER A 1 84 ? -14.833 -10.624 10.263 1.00 77.38 84 SER A N 1
ATOM 663 C CA . SER A 1 84 ? -14.455 -11.940 10.808 1.00 77.38 84 SER A CA 1
ATOM 664 C C . SER A 1 84 ? -13.572 -12.764 9.858 1.00 77.38 84 SER A C 1
ATOM 666 O O . SER A 1 84 ? -13.649 -13.993 9.823 1.00 77.38 84 SER A O 1
ATOM 668 N N . ASP A 1 85 ? -12.712 -12.101 9.082 1.00 71.94 85 ASP A N 1
ATOM 669 C CA . ASP A 1 85 ? -11.743 -12.780 8.224 1.00 71.94 85 ASP A CA 1
ATOM 670 C C . ASP A 1 85 ? -10.557 -13.279 9.062 1.00 71.94 85 ASP A C 1
ATOM 672 O O . ASP A 1 85 ? -9.505 -12.643 9.171 1.00 71.94 85 ASP A O 1
ATOM 676 N N . PHE A 1 86 ? -10.739 -14.451 9.673 1.00 64.62 86 PHE A N 1
ATOM 677 C CA . PHE A 1 86 ? -9.742 -15.078 10.538 1.00 64.62 86 PHE A CA 1
ATOM 678 C C . PHE A 1 86 ? -8.418 -15.376 9.826 1.00 64.62 86 PHE A C 1
ATOM 680 O O . PHE A 1 86 ? -7.383 -15.412 10.488 1.00 64.62 86 PHE A O 1
ATOM 687 N N . LYS A 1 87 ? -8.416 -15.558 8.496 1.00 58.66 87 LYS A N 1
ATOM 688 C CA . LYS A 1 87 ? -7.182 -15.774 7.724 1.00 58.66 87 LYS A CA 1
ATOM 689 C C . LYS A 1 87 ? -6.388 -14.481 7.617 1.00 58.66 87 LYS A C 1
ATOM 691 O O . LYS A 1 87 ? -5.191 -14.489 7.891 1.00 58.66 87 LYS A O 1
ATOM 696 N N . SER A 1 88 ? -7.055 -13.375 7.297 1.00 59.34 88 SER A N 1
ATOM 697 C CA . SER A 1 88 ? -6.425 -12.052 7.266 1.00 59.34 88 SER A CA 1
ATOM 698 C C . SER A 1 88 ? -5.970 -11.607 8.655 1.00 59.34 88 SER A C 1
ATOM 700 O O . SER A 1 88 ? -4.869 -11.084 8.797 1.00 59.34 88 SER A O 1
ATOM 702 N N . VAL A 1 89 ? -6.752 -11.892 9.701 1.00 62.62 89 VAL A N 1
ATOM 703 C CA . VAL A 1 89 ? -6.357 -11.631 11.095 1.00 62.62 89 VAL A CA 1
ATOM 704 C C . VAL A 1 89 ? -5.158 -12.497 11.510 1.00 62.62 89 VAL A C 1
ATOM 706 O O . VAL A 1 89 ? -4.221 -11.984 12.115 1.00 62.62 89 VAL A O 1
ATOM 709 N N . ALA A 1 90 ? -5.125 -13.784 11.151 1.00 60.59 90 ALA A N 1
ATOM 710 C CA . ALA A 1 90 ? -3.985 -14.660 11.430 1.00 60.59 90 ALA A CA 1
ATOM 711 C C . ALA A 1 90 ? -2.726 -14.246 10.656 1.00 60.59 90 ALA A C 1
ATOM 713 O O . ALA A 1 90 ? -1.636 -14.299 11.217 1.00 60.59 90 ALA A O 1
ATOM 714 N N . LEU A 1 91 ? -2.865 -13.783 9.409 1.00 59.91 91 LEU A N 1
ATOM 715 C CA . LEU A 1 91 ? -1.768 -13.218 8.619 1.00 59.91 91 LEU A CA 1
ATOM 716 C C . LEU A 1 91 ? -1.245 -11.911 9.234 1.00 59.91 91 LEU A C 1
ATOM 718 O O . LEU A 1 91 ? -0.035 -11.713 9.335 1.00 59.91 91 LEU A O 1
ATOM 722 N N . LEU A 1 92 ? -2.145 -11.042 9.703 1.00 59.66 92 LEU A N 1
ATOM 723 C CA . LEU A 1 92 ? -1.789 -9.834 10.454 1.00 59.66 92 LEU A CA 1
ATOM 724 C C . LEU A 1 92 ? -1.032 -10.175 11.747 1.00 59.66 92 LEU A C 1
ATOM 726 O O . LEU A 1 92 ? -0.092 -9.472 12.107 1.00 59.66 92 LEU A O 1
ATOM 730 N N . MET A 1 93 ? -1.398 -11.271 12.422 1.00 60.91 93 MET A N 1
ATOM 731 C CA . MET A 1 93 ? -0.705 -11.739 13.627 1.00 60.91 93 MET A CA 1
ATOM 732 C C . MET A 1 93 ? 0.632 -12.440 13.339 1.00 60.91 93 MET A C 1
ATOM 734 O O . MET A 1 93 ? 1.572 -12.270 14.110 1.00 60.91 93 MET A O 1
ATOM 738 N N . SER A 1 94 ? 0.738 -13.233 12.267 1.00 51.03 94 SER A N 1
ATOM 739 C CA . SER A 1 94 ? 1.915 -14.071 11.980 1.00 51.03 94 SER A CA 1
ATOM 740 C C . SER A 1 94 ? 3.060 -13.315 11.314 1.00 51.03 94 SER A C 1
ATOM 742 O O . SER A 1 94 ? 4.220 -13.677 11.485 1.00 51.03 94 SER A O 1
ATOM 744 N N . THR A 1 95 ? 2.749 -12.255 10.569 1.00 50.53 95 THR A N 1
ATOM 745 C CA . THR A 1 95 ? 3.756 -11.465 9.849 1.00 50.53 95 THR A CA 1
ATOM 746 C C . THR A 1 95 ? 4.461 -10.434 10.726 1.00 50.53 95 THR A C 1
ATOM 748 O O . THR A 1 95 ? 5.403 -9.798 10.263 1.00 50.53 95 THR A O 1
ATOM 751 N N . GLY A 1 96 ? 3.997 -10.206 11.962 1.00 44.91 96 GLY A N 1
ATOM 752 C CA . GLY A 1 96 ? 4.494 -9.111 12.803 1.00 44.91 96 GLY A CA 1
ATOM 753 C C . GLY A 1 96 ? 4.268 -7.715 12.198 1.00 44.91 96 GLY A C 1
ATOM 754 O O . GLY A 1 96 ? 4.716 -6.724 12.764 1.00 44.91 96 GLY A O 1
ATOM 755 N N . ASN A 1 97 ? 3.544 -7.608 11.074 1.00 43.19 97 ASN A N 1
ATOM 756 C CA . ASN A 1 97 ? 3.247 -6.360 10.360 1.00 43.19 97 ASN A CA 1
ATOM 757 C C . ASN A 1 97 ? 2.097 -5.576 10.993 1.00 43.19 97 ASN A C 1
ATOM 759 O O . ASN A 1 97 ? 1.406 -4.811 10.323 1.00 43.19 97 ASN A O 1
ATOM 763 N N . TYR A 1 98 ? 1.910 -5.740 12.295 1.00 46.62 98 TYR A N 1
ATOM 764 C CA . TYR A 1 98 ? 1.108 -4.835 13.082 1.00 46.62 98 TYR A CA 1
ATOM 765 C C . TYR A 1 98 ? 1.912 -3.545 13.272 1.00 46.62 98 TYR A C 1
ATOM 767 O O . TYR A 1 98 ? 2.561 -3.322 14.295 1.00 46.62 98 TYR A O 1
ATOM 775 N N . ARG A 1 99 ? 1.981 -2.739 12.210 1.00 46.78 99 ARG A N 1
ATOM 776 C CA . ARG A 1 99 ? 2.759 -1.504 12.198 1.00 46.78 99 ARG A CA 1
ATOM 777 C C . ARG A 1 99 ? 1.954 -0.433 12.882 1.00 46.78 99 ARG A C 1
ATOM 779 O O . ARG A 1 99 ? 1.340 0.415 12.242 1.00 46.78 99 ARG A O 1
ATOM 786 N N . GLY A 1 100 ? 2.044 -0.455 14.207 1.00 37.69 100 GLY A N 1
ATOM 787 C CA . GLY A 1 100 ? 1.860 0.742 14.996 1.00 37.69 100 GLY A CA 1
ATOM 788 C C . GLY A 1 100 ? 2.529 1.909 14.290 1.00 37.69 100 GLY A C 1
ATOM 789 O O . GLY A 1 100 ? 3.736 1.901 14.069 1.00 37.69 100 GLY A O 1
ATOM 790 N N . ILE A 1 101 ? 1.697 2.841 13.841 1.00 36.44 101 ILE A N 1
ATOM 791 C CA . ILE A 1 101 ? 1.886 4.275 14.007 1.00 36.44 101 ILE A CA 1
ATOM 792 C C . ILE A 1 101 ? 3.367 4.633 14.073 1.00 36.44 101 ILE A C 1
ATOM 794 O O . ILE A 1 101 ? 3.948 4.833 15.138 1.00 36.44 101 ILE A O 1
ATOM 798 N N . ARG A 1 102 ? 3.996 4.715 12.906 1.00 30.25 102 ARG A N 1
ATOM 799 C CA . ARG A 1 102 ? 5.177 5.555 12.778 1.00 30.25 102 ARG A CA 1
ATOM 800 C C . ARG A 1 102 ? 4.684 6.952 12.454 1.00 30.25 102 ARG A C 1
ATOM 802 O O . ARG A 1 102 ? 4.581 7.357 11.303 1.00 30.25 102 ARG A O 1
ATOM 809 N N . GLU A 1 103 ? 4.327 7.663 13.518 1.00 34.16 103 GLU A N 1
ATOM 810 C CA . GLU A 1 103 ? 4.334 9.120 13.532 1.00 34.16 103 GLU A CA 1
ATOM 811 C C . GLU A 1 103 ? 5.768 9.576 13.332 1.00 34.16 103 GLU A C 1
ATOM 813 O O . GLU A 1 103 ? 6.553 9.645 14.273 1.00 34.16 103 GLU A O 1
ATOM 818 N N . ASN A 1 104 ? 6.125 9.734 12.068 1.00 29.14 104 ASN A N 1
ATOM 819 C CA . ASN A 1 104 ? 6.941 10.797 11.513 1.00 29.14 104 ASN A CA 1
ATOM 820 C C . ASN A 1 104 ? 7.224 10.406 10.071 1.00 29.14 104 ASN A C 1
ATOM 822 O O . ASN A 1 104 ? 7.526 9.255 9.757 1.00 29.14 104 ASN A O 1
ATOM 826 N N . CYS A 1 105 ? 7.063 11.385 9.197 1.00 36.41 105 CYS A N 1
ATOM 827 C CA . CYS A 1 105 ? 7.400 11.296 7.796 1.00 36.41 105 CYS A CA 1
ATOM 828 C C . CYS A 1 105 ? 8.913 11.065 7.661 1.00 36.41 105 CYS A C 1
ATOM 830 O O . CYS A 1 105 ? 9.689 12.005 7.579 1.00 36.41 105 CYS A O 1
ATOM 832 N N . GLU A 1 106 ? 9.327 9.809 7.666 1.00 31.34 106 GLU A N 1
ATOM 833 C CA . GLU A 1 106 ? 10.557 9.344 7.048 1.00 31.34 106 GLU A CA 1
ATOM 834 C C . GLU A 1 106 ? 10.131 8.106 6.291 1.00 31.34 106 GLU A C 1
ATOM 836 O O . GLU A 1 106 ? 9.742 7.112 6.903 1.00 31.34 106 GLU A O 1
ATOM 841 N N . VAL A 1 107 ? 10.066 8.252 4.966 1.00 37.19 107 VAL A N 1
ATOM 842 C CA . VAL A 1 107 ? 10.146 7.183 3.974 1.00 37.19 107 VAL A CA 1
ATOM 843 C C . VAL A 1 107 ? 10.138 5.806 4.628 1.00 37.19 107 VAL A C 1
ATOM 845 O O . VAL A 1 107 ? 11.173 5.315 5.080 1.00 37.19 107 VAL A O 1
ATOM 848 N N . LEU A 1 108 ? 8.951 5.205 4.745 1.00 40.78 108 LEU A N 1
ATOM 849 C CA . LEU A 1 108 ? 8.809 3.870 5.313 1.00 40.78 108 LEU A CA 1
ATOM 850 C C . LEU A 1 108 ? 9.271 2.854 4.279 1.00 40.78 108 LEU A C 1
ATOM 852 O O . LEU A 1 108 ? 8.498 2.061 3.744 1.00 40.78 108 LEU A O 1
ATOM 856 N N . PHE A 1 109 ? 10.578 2.869 4.048 1.00 45.59 109 PHE A N 1
ATOM 857 C CA . PHE A 1 109 ? 11.290 1.642 3.859 1.00 45.59 109 PHE A CA 1
ATOM 858 C C . PHE A 1 109 ? 11.029 0.786 5.078 1.00 45.59 109 PHE A C 1
ATOM 860 O O . PHE A 1 109 ? 11.366 1.120 6.215 1.00 45.59 109 PHE A O 1
ATOM 867 N N . ASP A 1 110 ? 10.311 -0.287 4.815 1.00 48.59 110 ASP A N 1
ATOM 868 C CA . ASP A 1 110 ? 10.138 -1.396 5.709 1.00 48.59 110 ASP A CA 1
ATOM 869 C C . ASP A 1 110 ? 11.489 -1.737 6.341 1.00 48.59 110 ASP A C 1
ATOM 871 O O . ASP A 1 110 ? 12.367 -2.291 5.682 1.00 48.59 110 ASP A O 1
ATOM 875 N N . CYS A 1 111 ? 11.702 -1.387 7.609 1.00 43.56 111 CYS A N 1
ATOM 876 C CA . CYS A 1 111 ? 13.003 -1.583 8.256 1.00 43.56 111 CYS A CA 1
ATOM 877 C C . CYS A 1 111 ? 13.380 -3.075 8.377 1.00 43.56 111 CYS A C 1
ATOM 879 O O . CYS A 1 111 ? 14.467 -3.400 8.844 1.00 43.56 111 CYS A O 1
ATOM 881 N N . ASN A 1 112 ? 12.477 -3.970 7.961 1.00 52.75 112 ASN A N 1
ATOM 882 C CA . ASN A 1 112 ? 12.631 -5.414 7.965 1.00 52.75 112 ASN A CA 1
ATOM 883 C C . ASN A 1 112 ? 12.797 -6.041 6.574 1.00 52.75 112 ASN A C 1
ATOM 885 O O . ASN A 1 112 ? 13.097 -7.229 6.532 1.00 52.75 112 ASN A O 1
ATOM 889 N N . ILE A 1 113 ? 12.635 -5.306 5.464 1.00 66.25 113 ILE A N 1
ATOM 890 C CA . ILE A 1 113 ? 12.959 -5.855 4.138 1.00 66.25 113 ILE A CA 1
ATOM 891 C C . ILE A 1 113 ? 14.480 -5.852 4.001 1.00 66.25 113 ILE A C 1
ATOM 893 O O . ILE A 1 113 ? 15.108 -4.798 3.919 1.00 66.25 113 ILE A O 1
ATOM 897 N N . LYS A 1 114 ? 15.078 -7.043 3.982 1.00 69.88 114 LYS A N 1
ATOM 898 C CA . LYS A 1 114 ? 16.537 -7.224 3.938 1.00 69.88 114 LYS A CA 1
ATOM 899 C C . LYS A 1 114 ? 17.063 -7.428 2.524 1.00 69.88 114 LYS A C 1
ATOM 901 O O . LYS A 1 114 ? 18.269 -7.348 2.308 1.00 69.88 114 LYS A O 1
ATOM 906 N N . SER A 1 115 ? 16.183 -7.717 1.566 1.00 77.38 115 SER A N 1
ATOM 907 C CA . SER A 1 115 ? 16.564 -7.942 0.174 1.00 77.38 115 SER A CA 1
ATOM 908 C C . SER A 1 115 ? 15.455 -7.591 -0.813 1.00 77.38 115 SER A C 1
ATOM 910 O O . SER A 1 115 ? 14.269 -7.535 -0.480 1.00 77.38 115 SER A O 1
ATOM 912 N N . ILE A 1 116 ? 15.850 -7.411 -2.073 1.00 79.75 116 ILE A N 1
ATOM 913 C CA . ILE A 1 116 ? 14.913 -7.247 -3.185 1.00 79.75 116 ILE A CA 1
ATOM 914 C C . ILE A 1 116 ? 13.976 -8.456 -3.337 1.00 79.75 116 ILE A C 1
ATOM 916 O O . ILE A 1 116 ? 12.795 -8.279 -3.615 1.00 79.75 116 ILE A O 1
ATOM 920 N N . ASP A 1 117 ? 14.459 -9.679 -3.107 1.00 81.31 117 ASP A N 1
ATOM 921 C CA . ASP A 1 117 ? 13.642 -10.890 -3.242 1.00 81.31 117 ASP A CA 1
ATOM 922 C C . ASP A 1 117 ? 12.523 -10.940 -2.204 1.00 81.31 117 ASP A C 1
ATOM 924 O O . ASP A 1 117 ? 11.404 -11.354 -2.507 1.00 81.31 117 ASP A O 1
ATOM 928 N N . GLU A 1 118 ? 12.811 -10.494 -0.982 1.00 78.19 118 GLU A N 1
ATOM 929 C CA . GLU A 1 118 ? 11.816 -10.368 0.079 1.00 78.19 118 GLU A CA 1
ATOM 930 C C . GLU A 1 118 ? 10.754 -9.324 -0.288 1.00 78.19 118 GLU A C 1
ATOM 932 O O . GLU A 1 118 ? 9.556 -9.611 -0.226 1.00 78.19 118 GLU A O 1
ATOM 937 N N . MET A 1 119 ? 11.180 -8.160 -0.786 1.00 80.00 119 MET A N 1
ATOM 938 C CA . MET A 1 119 ? 10.278 -7.118 -1.285 1.00 80.00 119 MET A CA 1
ATOM 939 C C . MET A 1 119 ? 9.375 -7.629 -2.415 1.00 80.00 119 MET A C 1
ATOM 941 O O . MET A 1 119 ? 8.162 -7.401 -2.414 1.00 80.00 119 MET A O 1
ATOM 945 N N . LEU A 1 120 ? 9.949 -8.340 -3.386 1.00 82.81 120 LEU A N 1
ATOM 946 C CA . LEU A 1 120 ? 9.206 -8.874 -4.522 1.00 82.81 120 LEU A CA 1
ATOM 947 C C . LEU A 1 120 ? 8.203 -9.949 -4.089 1.00 82.81 120 LEU A C 1
ATOM 949 O O . LEU A 1 120 ? 7.075 -9.929 -4.568 1.00 82.81 120 LEU A O 1
ATOM 953 N N . LYS A 1 121 ? 8.556 -10.826 -3.142 1.00 78.19 121 LYS A N 1
ATOM 954 C CA . LYS A 1 121 ? 7.628 -11.834 -2.597 1.00 78.19 121 LYS A CA 1
ATOM 955 C C . LYS A 1 121 ? 6.447 -11.204 -1.860 1.00 78.19 121 LYS A C 1
ATOM 957 O O . LYS A 1 121 ? 5.307 -11.610 -2.075 1.00 78.19 121 LYS A O 1
ATOM 962 N N . ILE A 1 122 ? 6.704 -10.201 -1.017 1.00 73.75 122 ILE A N 1
ATOM 963 C CA . ILE A 1 122 ? 5.650 -9.481 -0.282 1.00 73.75 122 ILE A CA 1
ATOM 964 C C . ILE A 1 122 ? 4.688 -8.803 -1.264 1.00 73.75 122 ILE A C 1
ATOM 966 O O . ILE A 1 122 ? 3.467 -8.876 -1.122 1.00 73.75 122 ILE A O 1
ATOM 970 N N . THR A 1 123 ? 5.237 -8.153 -2.287 1.00 78.25 123 THR A N 1
ATOM 971 C CA . THR A 1 123 ? 4.453 -7.362 -3.244 1.00 78.25 123 THR A CA 1
ATOM 972 C C . THR A 1 123 ? 3.730 -8.231 -4.271 1.00 78.25 123 THR A C 1
ATOM 974 O O . THR A 1 123 ? 2.680 -7.840 -4.780 1.00 78.25 123 THR A O 1
ATOM 977 N N . GLU A 1 124 ? 4.212 -9.443 -4.534 1.00 76.19 124 GLU A N 1
ATOM 978 C CA . GLU A 1 124 ? 3.553 -10.421 -5.400 1.00 76.19 124 GLU A CA 1
ATOM 979 C C . GLU A 1 124 ? 2.179 -10.824 -4.852 1.00 76.19 124 GLU A C 1
ATOM 981 O O . GLU A 1 124 ? 1.183 -10.702 -5.568 1.00 76.19 124 GLU A O 1
ATOM 986 N N . VAL A 1 125 ? 2.098 -11.159 -3.561 1.00 73.12 125 VAL A N 1
ATOM 987 C CA . VAL A 1 125 ? 0.839 -11.527 -2.886 1.00 73.12 125 VAL A CA 1
ATOM 988 C C . VAL A 1 125 ? -0.004 -10.325 -2.451 1.00 73.12 125 VAL A C 1
ATOM 990 O O . VAL A 1 125 ? -1.163 -10.486 -2.068 1.00 73.12 125 VAL A O 1
ATOM 993 N N . ALA A 1 126 ? 0.548 -9.110 -2.510 1.00 67.62 126 ALA A N 1
ATOM 994 C CA . ALA A 1 126 ? -0.183 -7.907 -2.147 1.00 67.62 126 ALA A CA 1
ATOM 995 C C . ALA A 1 126 ? -1.370 -7.676 -3.095 1.00 67.62 126 ALA A C 1
ATOM 997 O O . ALA A 1 126 ? -1.211 -7.564 -4.318 1.00 67.62 126 ALA A O 1
ATOM 998 N N . ILE A 1 127 ? -2.560 -7.557 -2.503 1.00 72.25 127 ILE A N 1
ATOM 999 C CA . ILE A 1 127 ? -3.789 -7.213 -3.216 1.00 72.25 127 ILE A CA 1
ATOM 1000 C C . ILE A 1 127 ? -3.734 -5.728 -3.573 1.00 72.25 127 ILE A C 1
ATOM 1002 O O . ILE A 1 127 ? -3.479 -4.872 -2.718 1.00 72.25 127 ILE A O 1
ATOM 1006 N N . LEU A 1 128 ? -3.948 -5.434 -4.852 1.00 71.75 128 LEU A N 1
ATOM 1007 C CA . LEU A 1 128 ? -4.110 -4.083 -5.367 1.00 71.75 128 LEU A CA 1
ATOM 1008 C C . LEU A 1 128 ? -5.575 -3.663 -5.244 1.00 71.75 128 LEU A C 1
ATOM 1010 O O . LEU A 1 128 ? -6.480 -4.458 -5.493 1.00 71.75 128 LEU A O 1
ATOM 1014 N N . SER A 1 129 ? -5.817 -2.412 -4.866 1.00 74.75 129 SER A N 1
ATOM 1015 C CA . SER A 1 129 ? -7.132 -1.798 -5.031 1.00 74.75 129 SER A CA 1
ATOM 1016 C C . SER A 1 129 ? -7.486 -1.691 -6.517 1.00 74.75 129 SER A C 1
ATOM 1018 O O . SER A 1 129 ? -6.631 -1.818 -7.394 1.00 74.75 129 SER A O 1
ATOM 1020 N N . GLU A 1 130 ? -8.755 -1.432 -6.814 1.00 73.31 130 GLU A N 1
ATOM 1021 C CA . GLU A 1 130 ? -9.229 -1.246 -8.188 1.00 73.31 130 GLU A CA 1
ATOM 1022 C C . GLU A 1 130 ? -8.485 -0.102 -8.903 1.00 73.31 130 GLU A C 1
ATOM 1024 O O . GLU A 1 130 ? -8.005 -0.283 -10.020 1.00 73.31 130 GLU A O 1
ATOM 1029 N N . ARG A 1 131 ? -8.276 1.028 -8.209 1.00 79.00 131 ARG A N 1
ATOM 1030 C CA . ARG A 1 131 ? -7.496 2.176 -8.706 1.00 79.00 131 ARG A CA 1
ATOM 1031 C C . ARG A 1 131 ? -6.050 1.791 -9.023 1.00 79.00 131 ARG A C 1
ATOM 1033 O O . ARG A 1 131 ? -5.559 2.063 -10.111 1.00 79.00 131 ARG A O 1
ATOM 1040 N N . GLU A 1 132 ? -5.375 1.115 -8.098 1.00 81.25 132 GLU A N 1
ATOM 1041 C CA . GLU A 1 132 ? -3.988 0.665 -8.290 1.00 81.25 132 GLU A CA 1
ATOM 1042 C C . GLU A 1 132 ? -3.862 -0.357 -9.421 1.00 81.25 132 GLU A C 1
ATOM 1044 O O . GLU A 1 132 ? -2.915 -0.314 -10.203 1.00 81.25 132 GLU A O 1
ATOM 1049 N N . SER A 1 133 ? -4.840 -1.255 -9.538 1.00 81.81 133 SER A N 1
ATOM 1050 C CA . SER A 1 133 ? -4.902 -2.238 -10.621 1.00 81.81 133 SER A CA 1
ATOM 1051 C C . SER A 1 133 ? -5.075 -1.554 -11.975 1.00 81.81 133 SER A C 1
ATOM 1053 O O . SER A 1 133 ? -4.422 -1.949 -12.941 1.00 81.81 133 SER A O 1
ATOM 1055 N N . ALA A 1 134 ? -5.899 -0.504 -12.049 1.00 84.62 134 ALA A N 1
ATOM 1056 C CA . ALA A 1 134 ? -6.084 0.291 -13.260 1.00 84.62 134 ALA A CA 1
ATOM 1057 C C . ALA A 1 134 ? -4.801 1.044 -13.653 1.00 84.62 134 ALA A C 1
ATOM 1059 O O . ALA A 1 134 ? -4.378 0.964 -14.807 1.00 84.62 134 ALA A O 1
ATOM 1060 N N . ILE A 1 135 ? -4.135 1.700 -12.695 1.00 88.81 135 ILE A N 1
ATOM 1061 C CA . ILE A 1 135 ? -2.846 2.383 -12.908 1.00 88.81 135 ILE A CA 1
ATOM 1062 C C . ILE A 1 135 ? -1.790 1.401 -13.426 1.00 88.81 135 ILE A C 1
ATOM 1064 O O . ILE A 1 135 ? -1.128 1.660 -14.436 1.00 88.81 135 ILE A O 1
ATOM 1068 N N . HIS A 1 136 ? -1.654 0.250 -12.763 1.00 91.50 136 HIS A N 1
ATOM 1069 C CA . HIS A 1 136 ? -0.675 -0.773 -13.128 1.00 91.50 136 HIS A CA 1
ATOM 1070 C C . HIS A 1 136 ? -0.972 -1.367 -14.507 1.00 91.50 136 HIS A C 1
ATOM 1072 O O . HIS A 1 136 ? -0.082 -1.435 -15.351 1.00 91.50 136 HIS A O 1
ATOM 1078 N N . SER A 1 137 ? -2.235 -1.683 -14.800 1.00 91.56 137 SER A N 1
ATOM 1079 C CA . SER A 1 137 ? -2.653 -2.197 -16.113 1.00 91.56 137 SER A CA 1
ATOM 1080 C C . SER A 1 137 ? -2.411 -1.189 -17.239 1.00 91.56 137 SER A C 1
ATOM 1082 O O . SER A 1 137 ? -1.978 -1.571 -18.330 1.00 91.56 137 SER A O 1
ATOM 1084 N N . ARG A 1 138 ? -2.629 0.109 -16.979 1.00 92.38 138 ARG A N 1
ATOM 1085 C CA . ARG A 1 138 ? -2.340 1.193 -17.932 1.00 92.38 138 ARG A CA 1
ATOM 1086 C C . ARG A 1 138 ? -0.851 1.249 -18.270 1.00 92.38 138 ARG A C 1
ATOM 1088 O O . ARG A 1 138 ? -0.493 1.385 -19.438 1.00 92.38 138 ARG A O 1
ATOM 1095 N N . TYR A 1 139 ? 0.006 1.084 -17.264 1.00 94.00 139 TYR A N 1
ATOM 1096 C CA . TYR A 1 139 ? 1.454 1.024 -17.450 1.00 94.00 139 TYR A CA 1
ATOM 1097 C C . TYR A 1 139 ? 1.892 -0.197 -18.276 1.00 94.00 139 TYR A C 1
ATOM 1099 O O . TYR A 1 139 ? 2.648 -0.057 -19.236 1.00 94.00 139 TYR A O 1
ATOM 1107 N N . LEU A 1 140 ? 1.373 -1.392 -17.974 1.00 92.25 140 LEU A N 1
ATOM 1108 C CA . LEU A 1 140 ? 1.717 -2.610 -18.726 1.00 92.25 140 LEU A CA 1
ATOM 1109 C C . LEU A 1 140 ? 1.225 -2.575 -20.176 1.00 92.25 140 LEU A C 1
ATOM 1111 O O . LEU A 1 140 ? 1.915 -3.052 -21.082 1.00 92.25 140 LEU A O 1
ATOM 1115 N N . SER A 1 141 ? 0.058 -1.973 -20.405 1.00 90.69 141 SER A N 1
ATOM 1116 C CA . SER A 1 141 ? -0.468 -1.750 -21.754 1.00 90.69 141 SER A CA 1
ATOM 1117 C C . SER A 1 141 ? 0.470 -0.845 -22.550 1.00 90.69 141 SER A C 1
ATOM 1119 O O . SER A 1 141 ? 0.848 -1.190 -23.665 1.00 90.69 141 SER A O 1
ATOM 1121 N N . TYR A 1 142 ? 0.937 0.253 -21.945 1.00 91.44 142 TYR A N 1
ATOM 1122 C CA . TYR A 1 142 ? 1.942 1.130 -22.548 1.00 91.44 142 TYR A CA 1
ATOM 1123 C C . TYR A 1 142 ? 3.236 0.377 -22.899 1.00 91.44 142 TYR A C 1
ATOM 1125 O O . TYR A 1 142 ? 3.684 0.437 -24.043 1.00 91.44 142 TYR A O 1
ATOM 1133 N N . LEU A 1 143 ? 3.793 -0.415 -21.977 1.00 89.25 143 LEU A N 1
ATOM 1134 C CA . LEU A 1 143 ? 4.997 -1.212 -22.258 1.00 89.25 143 LEU A CA 1
ATOM 1135 C C . LEU A 1 143 ? 4.806 -2.183 -23.430 1.00 89.25 143 LEU A C 1
ATOM 1137 O O . LEU A 1 143 ? 5.722 -2.379 -24.229 1.00 89.25 143 LEU A O 1
ATOM 1141 N N . SER A 1 144 ? 3.612 -2.764 -23.548 1.00 88.06 144 SER A N 1
ATOM 1142 C CA . SER A 1 144 ? 3.268 -3.671 -24.646 1.00 88.06 144 SER A CA 1
ATOM 1143 C C . SER A 1 144 ? 3.222 -2.940 -25.990 1.00 88.06 144 SER A C 1
ATOM 1145 O O . SER A 1 144 ? 3.688 -3.480 -26.991 1.00 88.06 144 SER A O 1
ATOM 1147 N N . THR A 1 145 ? 2.739 -1.690 -26.020 1.00 88.88 145 THR A N 1
ATOM 1148 C CA . THR A 1 145 ? 2.732 -0.870 -27.249 1.00 88.88 145 THR A CA 1
ATOM 1149 C C . THR A 1 145 ? 4.128 -0.474 -27.730 1.00 88.88 145 THR A C 1
ATOM 1151 O O . THR A 1 145 ? 4.316 -0.259 -28.922 1.00 88.88 145 THR A O 1
ATOM 1154 N N . LEU A 1 146 ? 5.122 -0.438 -26.837 1.00 83.69 146 LEU A N 1
ATOM 1155 C CA . LEU A 1 146 ? 6.516 -0.139 -27.183 1.00 83.69 146 LEU A CA 1
ATOM 1156 C C . LEU A 1 146 ? 7.270 -1.327 -27.806 1.00 83.69 146 LEU A C 1
ATOM 1158 O O . LEU A 1 146 ? 8.449 -1.196 -28.128 1.00 83.69 146 LEU A O 1
ATOM 1162 N N . GLY A 1 147 ? 6.637 -2.499 -27.936 1.00 81.06 147 GLY A N 1
ATOM 1163 C CA . GLY A 1 147 ? 7.293 -3.695 -28.473 1.00 81.06 147 GLY A CA 1
ATOM 1164 C C . GLY A 1 147 ? 8.403 -4.247 -27.570 1.00 81.06 147 GLY A C 1
ATOM 1165 O O . GLY A 1 147 ? 9.300 -4.945 -28.041 1.00 81.06 147 GLY A O 1
ATOM 1166 N N . ILE A 1 148 ? 8.369 -3.933 -26.271 1.00 84.00 148 ILE A N 1
ATOM 1167 C CA . ILE A 1 148 ? 9.345 -4.432 -25.298 1.00 84.00 148 ILE A CA 1
ATOM 1168 C C . ILE A 1 148 ? 9.195 -5.952 -25.152 1.00 84.00 148 ILE A C 1
ATOM 1170 O O . ILE A 1 148 ? 8.088 -6.489 -25.114 1.00 84.00 148 ILE A O 1
ATOM 1174 N N . ALA A 1 149 ? 10.321 -6.659 -25.030 1.00 88.12 149 ALA A N 1
ATOM 1175 C CA . ALA A 1 149 ? 10.325 -8.103 -24.823 1.00 88.12 149 ALA A CA 1
ATOM 1176 C C . ALA A 1 149 ? 9.504 -8.503 -23.582 1.00 88.12 149 ALA A C 1
ATOM 1178 O O . ALA A 1 149 ? 9.645 -7.905 -22.514 1.00 88.12 149 ALA A O 1
ATOM 1179 N N . GLN A 1 150 ? 8.710 -9.572 -23.693 1.00 86.19 150 GLN A N 1
ATOM 1180 C CA . GLN A 1 150 ? 7.804 -10.029 -22.628 1.00 86.19 150 GLN A CA 1
ATOM 1181 C C . GLN A 1 150 ? 8.506 -10.251 -21.281 1.00 86.19 150 GLN A C 1
ATOM 1183 O O . GLN A 1 150 ? 7.991 -9.861 -20.235 1.00 86.19 150 GLN A O 1
ATOM 1188 N N . GLN A 1 151 ? 9.732 -10.782 -21.298 1.00 86.62 151 GLN A N 1
ATOM 1189 C CA . GLN A 1 151 ? 10.530 -10.956 -20.083 1.00 86.62 151 GLN A CA 1
ATOM 1190 C C . GLN A 1 151 ? 10.840 -9.619 -19.388 1.00 86.62 151 GLN A C 1
ATOM 1192 O O . GLN A 1 151 ? 10.794 -9.522 -18.162 1.00 86.62 151 GLN A O 1
ATOM 1197 N N . ALA A 1 152 ? 11.130 -8.570 -20.160 1.00 84.75 152 ALA A N 1
ATOM 1198 C CA . ALA A 1 152 ? 11.387 -7.239 -19.624 1.00 84.75 152 ALA A CA 1
ATOM 1199 C C . ALA A 1 152 ? 10.097 -6.578 -19.109 1.00 84.75 152 ALA A C 1
ATOM 1201 O O . ALA A 1 152 ? 10.138 -5.913 -18.074 1.00 84.75 152 ALA A O 1
ATOM 1202 N N . ILE A 1 153 ? 8.951 -6.809 -19.763 1.00 89.88 153 ILE A N 1
ATOM 1203 C CA . ILE A 1 153 ? 7.637 -6.373 -19.260 1.00 89.88 153 ILE A CA 1
ATOM 1204 C C . ILE A 1 153 ? 7.344 -7.033 -17.911 1.00 89.88 153 ILE A C 1
ATOM 1206 O O . ILE A 1 153 ? 6.976 -6.339 -16.967 1.00 89.88 153 ILE A O 1
ATOM 1210 N N . HIS A 1 154 ? 7.572 -8.340 -17.778 1.00 89.56 154 HIS A N 1
ATOM 1211 C CA . HIS A 1 154 ? 7.349 -9.064 -16.526 1.00 89.56 154 HIS A CA 1
ATOM 1212 C C . HIS A 1 154 ? 8.207 -8.515 -15.373 1.00 89.56 154 HIS A C 1
ATOM 1214 O O . HIS A 1 154 ? 7.705 -8.262 -14.276 1.00 89.56 154 HIS A O 1
ATOM 1220 N N . THR A 1 155 ? 9.492 -8.246 -15.620 1.00 88.44 155 THR A N 1
ATOM 1221 C CA . THR A 1 155 ? 10.374 -7.626 -14.618 1.00 88.44 155 THR A CA 1
ATOM 1222 C C . THR A 1 155 ? 9.892 -6.226 -14.228 1.00 88.44 155 THR A C 1
ATOM 1224 O O . THR A 1 155 ? 9.791 -5.914 -13.038 1.00 88.44 155 THR A O 1
ATOM 1227 N N . ARG A 1 156 ? 9.524 -5.394 -15.210 1.00 91.38 156 ARG A N 1
ATOM 1228 C CA . ARG A 1 156 ? 8.968 -4.050 -14.975 1.00 91.38 156 ARG A CA 1
ATOM 1229 C C . ARG A 1 156 ? 7.647 -4.097 -14.216 1.00 91.38 156 ARG A C 1
ATOM 1231 O O . ARG A 1 156 ? 7.427 -3.259 -13.344 1.00 91.38 156 ARG A O 1
ATOM 1238 N N . ALA A 1 157 ? 6.799 -5.088 -14.479 1.00 90.88 157 ALA A N 1
ATOM 1239 C CA . ALA A 1 157 ? 5.539 -5.291 -13.774 1.00 90.88 157 ALA A CA 1
ATOM 1240 C C . ALA A 1 157 ? 5.764 -5.548 -12.282 1.00 90.88 157 ALA A C 1
ATOM 1242 O O . ALA A 1 157 ? 5.120 -4.918 -11.444 1.00 90.88 157 ALA A O 1
ATOM 1243 N N . ARG A 1 158 ? 6.722 -6.419 -11.944 1.00 90.56 158 ARG A N 1
ATOM 1244 C CA . ARG A 1 158 ? 7.065 -6.739 -10.551 1.00 90.56 158 ARG A CA 1
ATOM 1245 C C . ARG A 1 158 ? 7.651 -5.532 -9.816 1.00 90.56 158 ARG A C 1
ATOM 1247 O O . ARG A 1 158 ? 7.215 -5.221 -8.711 1.00 90.56 158 ARG A O 1
ATOM 1254 N N . LEU A 1 159 ? 8.581 -4.813 -10.446 1.00 89.75 159 LEU A N 1
ATOM 1255 C CA . LEU A 1 159 ? 9.227 -3.644 -9.839 1.00 89.75 159 LEU A CA 1
ATOM 1256 C C . LEU A 1 159 ? 8.267 -2.457 -9.678 1.00 89.75 159 LEU A C 1
ATOM 1258 O O . LEU A 1 159 ? 8.224 -1.855 -8.609 1.00 89.75 159 LEU A O 1
ATOM 1262 N N . SER A 1 160 ? 7.446 -2.153 -10.686 1.00 91.44 160 SER A N 1
ATOM 1263 C CA . SER A 1 160 ? 6.426 -1.094 -10.588 1.00 91.44 160 SER A CA 1
ATOM 1264 C C . SER A 1 160 ? 5.368 -1.406 -9.528 1.00 91.44 160 SER A C 1
ATOM 1266 O O . SER A 1 160 ? 4.986 -0.518 -8.769 1.00 91.44 160 SER A O 1
ATOM 1268 N N . LYS A 1 161 ? 4.953 -2.675 -9.399 1.00 88.12 161 LYS A N 1
ATOM 1269 C CA . LYS A 1 161 ? 4.057 -3.111 -8.318 1.00 88.12 161 LYS A CA 1
ATOM 1270 C C . LYS A 1 161 ? 4.693 -2.892 -6.943 1.00 88.12 161 LYS A C 1
ATOM 1272 O O . LYS A 1 161 ? 4.010 -2.427 -6.032 1.00 88.12 161 LYS A O 1
ATOM 1277 N N . ALA A 1 162 ? 5.987 -3.180 -6.800 1.00 86.19 162 ALA A N 1
ATOM 1278 C CA . ALA A 1 162 ? 6.710 -2.947 -5.555 1.00 86.19 162 ALA A CA 1
ATOM 1279 C C . ALA A 1 162 ? 6.808 -1.457 -5.204 1.00 86.19 162 ALA A C 1
ATOM 1281 O O . ALA A 1 162 ? 6.484 -1.073 -4.083 1.00 86.19 162 ALA A O 1
ATOM 1282 N N . VAL A 1 163 ? 7.163 -0.610 -6.173 1.00 86.88 163 VAL A N 1
ATOM 1283 C CA . VAL A 1 163 ? 7.179 0.851 -5.999 1.00 86.88 163 VAL A CA 1
ATOM 1284 C C . VAL A 1 163 ? 5.801 1.360 -5.575 1.00 86.88 163 VAL A C 1
ATOM 1286 O O . VAL A 1 163 ? 5.691 2.054 -4.568 1.00 86.88 163 VAL A O 1
ATOM 1289 N N . MET A 1 164 ? 4.741 0.950 -6.279 1.00 85.88 164 MET A N 1
ATOM 1290 C CA . MET A 1 164 ? 3.366 1.334 -5.954 1.00 85.88 164 MET A CA 1
ATOM 1291 C C . MET A 1 164 ? 2.989 0.945 -4.522 1.00 85.88 164 MET A C 1
ATOM 1293 O O . MET A 1 164 ? 2.473 1.772 -3.771 1.00 85.88 164 MET A O 1
ATOM 1297 N N . TYR A 1 165 ? 3.291 -0.296 -4.127 1.00 79.44 165 TYR A N 1
ATOM 1298 C CA . TYR A 1 165 ? 3.021 -0.804 -2.785 1.00 79.44 165 TYR A CA 1
ATOM 1299 C C . TYR A 1 165 ? 3.690 0.046 -1.698 1.00 79.44 165 TYR A C 1
ATOM 1301 O O . TYR A 1 165 ? 3.050 0.378 -0.700 1.00 79.44 165 TYR A O 1
ATOM 1309 N N . LEU A 1 166 ? 4.949 0.435 -1.906 1.00 75.88 166 LEU A N 1
ATOM 1310 C CA . LEU A 1 166 ? 5.711 1.244 -0.952 1.00 75.88 166 LEU A CA 1
ATOM 1311 C C . LEU A 1 166 ? 5.188 2.685 -0.862 1.00 75.88 166 LEU A C 1
ATOM 1313 O O . LEU A 1 166 ? 5.220 3.293 0.205 1.00 75.88 166 LEU A O 1
ATOM 1317 N N . THR A 1 167 ? 4.640 3.218 -1.953 1.00 75.81 167 THR A N 1
ATOM 1318 C CA . THR A 1 167 ? 4.100 4.587 -2.002 1.00 75.81 167 THR A CA 1
ATOM 1319 C C . THR A 1 167 ? 2.670 4.737 -1.474 1.00 75.81 167 THR A C 1
ATOM 1321 O O . THR A 1 167 ? 2.184 5.854 -1.347 1.00 75.81 167 THR A O 1
ATOM 1324 N N . ARG A 1 168 ? 1.984 3.641 -1.120 1.00 72.38 168 ARG A N 1
ATOM 1325 C CA . ARG A 1 168 ? 0.551 3.620 -0.747 1.00 72.38 168 ARG A CA 1
ATOM 1326 C C . ARG A 1 168 ? 0.111 4.588 0.346 1.00 72.38 168 ARG A C 1
ATOM 1328 O O . ARG A 1 168 ? -1.061 4.944 0.392 1.00 72.38 168 ARG A O 1
ATOM 1335 N N . ASN A 1 169 ? 1.005 4.920 1.272 1.00 60.78 169 ASN A N 1
ATOM 1336 C CA . ASN A 1 169 ? 0.685 5.735 2.448 1.00 60.78 169 ASN A CA 1
ATOM 1337 C C . ASN A 1 169 ? 1.458 7.065 2.458 1.00 60.78 169 ASN A C 1
ATOM 1339 O O . ASN A 1 169 ? 1.598 7.678 3.519 1.00 60.78 169 ASN A O 1
ATOM 1343 N N . ILE A 1 170 ? 1.992 7.466 1.301 1.00 65.19 170 ILE A N 1
ATOM 1344 C CA . ILE A 1 170 ? 2.809 8.664 1.129 1.00 65.19 170 ILE A CA 1
ATOM 1345 C C . ILE A 1 170 ? 2.059 9.615 0.205 1.00 65.19 170 ILE A C 1
ATOM 1347 O O . ILE A 1 170 ? 1.648 9.221 -0.885 1.00 65.19 170 ILE A O 1
ATOM 1351 N N . ASP A 1 171 ? 1.919 10.869 0.628 1.00 61.72 171 ASP A N 1
ATOM 1352 C CA . ASP A 1 171 ? 1.504 11.932 -0.279 1.00 61.72 171 ASP A CA 1
ATOM 1353 C C . ASP A 1 171 ? 2.631 12.155 -1.293 1.00 61.72 171 ASP A C 1
ATOM 1355 O O . ASP A 1 171 ? 3.755 12.549 -0.956 1.00 61.72 171 ASP A O 1
ATOM 1359 N N . LEU A 1 172 ? 2.347 11.783 -2.539 1.00 66.50 172 LEU A N 1
ATOM 1360 C CA . LEU A 1 172 ? 3.321 11.744 -3.617 1.00 66.50 172 LEU A CA 1
ATOM 1361 C C . LEU A 1 172 ? 3.619 13.158 -4.108 1.00 66.50 172 LEU A C 1
ATOM 1363 O O . LEU A 1 172 ? 2.883 13.728 -4.908 1.00 66.50 172 LEU A O 1
ATOM 1367 N N . ASP A 1 173 ? 4.753 13.692 -3.672 1.00 71.06 173 ASP A N 1
ATOM 1368 C CA . ASP A 1 173 ? 5.438 14.783 -4.343 1.00 71.06 173 ASP A CA 1
ATOM 1369 C C . ASP A 1 173 ? 6.780 14.267 -4.895 1.00 71.06 173 ASP A C 1
ATOM 1371 O O . ASP A 1 173 ? 7.210 13.141 -4.623 1.00 71.06 173 ASP A O 1
ATOM 1375 N N . ASN A 1 174 ? 7.451 15.064 -5.728 1.00 69.25 174 ASN A N 1
ATOM 1376 C CA . ASN A 1 174 ? 8.728 14.651 -6.321 1.00 69.25 174 ASN A CA 1
ATOM 1377 C C . ASN A 1 174 ? 9.805 14.333 -5.266 1.00 69.25 174 ASN A C 1
ATOM 1379 O O . ASN A 1 174 ? 10.683 13.500 -5.513 1.00 69.25 174 ASN A O 1
ATOM 1383 N N . LYS A 1 175 ? 9.770 14.994 -4.102 1.00 68.44 175 LYS A N 1
ATOM 1384 C CA . LYS A 1 175 ? 10.780 14.844 -3.049 1.00 68.44 175 LYS A CA 1
ATOM 1385 C C . LYS A 1 175 ? 10.539 13.573 -2.239 1.00 68.44 175 LYS A C 1
ATOM 1387 O O . LYS A 1 175 ? 11.478 12.804 -2.053 1.00 68.44 175 LYS A O 1
ATOM 1392 N N . SER A 1 176 ? 9.301 13.325 -1.818 1.00 68.00 176 SER A N 1
ATOM 1393 C CA . SER A 1 176 ? 8.888 12.136 -1.073 1.00 68.00 176 SER A CA 1
ATOM 1394 C C . SER A 1 176 ? 9.060 10.873 -1.915 1.00 68.00 176 SER A C 1
ATOM 1396 O O . SER A 1 176 ? 9.549 9.861 -1.413 1.00 68.00 176 SER A O 1
ATOM 1398 N N . TYR A 1 177 ? 8.775 10.958 -3.217 1.00 78.50 177 TYR A N 1
ATOM 1399 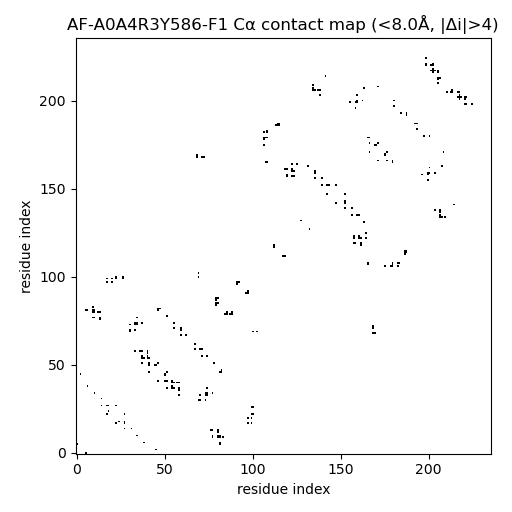C CA . TYR A 1 177 ? 9.012 9.865 -4.154 1.00 78.50 177 TYR A CA 1
ATOM 1400 C C . TYR A 1 177 ? 10.504 9.565 -4.344 1.00 78.50 177 TYR A C 1
ATOM 1402 O O . TYR A 1 177 ? 10.912 8.408 -4.264 1.00 78.50 177 TYR A O 1
ATOM 1410 N N . SER A 1 178 ? 11.335 10.593 -4.541 1.00 73.75 178 SER A N 1
ATOM 1411 C CA . SER A 1 178 ? 12.786 10.409 -4.704 1.00 73.75 178 SER A CA 1
ATOM 1412 C C . SER A 1 178 ? 13.425 9.830 -3.443 1.00 73.75 178 SER A C 1
ATOM 1414 O O . SER A 1 178 ? 14.175 8.864 -3.531 1.00 73.75 178 SER A O 1
ATOM 1416 N N . ALA A 1 179 ? 13.049 10.342 -2.269 1.00 70.75 179 ALA A N 1
ATOM 1417 C CA . ALA A 1 179 ? 13.542 9.838 -0.993 1.00 70.75 179 ALA A CA 1
ATOM 1418 C C . ALA A 1 179 ? 13.146 8.363 -0.766 1.00 70.75 179 ALA A C 1
ATOM 1420 O O . ALA A 1 179 ? 13.940 7.580 -0.242 1.00 70.75 179 ALA A O 1
ATOM 1421 N N . LEU A 1 180 ? 11.954 7.952 -1.222 1.00 76.69 180 LEU A N 1
ATOM 1422 C CA . LEU A 1 180 ? 11.544 6.547 -1.233 1.00 76.69 180 LEU A CA 1
ATOM 1423 C C . LEU A 1 180 ? 12.411 5.678 -2.129 1.00 76.69 180 LEU A C 1
ATOM 1425 O O . LEU A 1 180 ? 12.855 4.615 -1.695 1.00 76.69 180 LEU A O 1
ATOM 1429 N N . LEU A 1 181 ? 12.702 6.123 -3.343 1.00 79.69 181 LEU A N 1
ATOM 1430 C CA . LEU A 1 181 ? 13.591 5.374 -4.225 1.00 79.69 181 LEU A CA 1
ATOM 1431 C C . LEU A 1 181 ? 15.003 5.270 -3.659 1.00 79.69 181 LEU A C 1
ATOM 1433 O O . LEU A 1 181 ? 15.579 4.188 -3.701 1.00 79.69 181 LEU A O 1
ATOM 1437 N N . ASP A 1 182 ? 15.531 6.343 -3.073 1.00 77.12 182 ASP A N 1
ATOM 1438 C CA . ASP A 1 182 ? 16.863 6.341 -2.466 1.00 77.12 182 ASP A CA 1
ATOM 1439 C C . ASP A 1 182 ? 16.958 5.329 -1.320 1.00 77.12 182 ASP A C 1
ATOM 1441 O O . ASP A 1 182 ? 17.959 4.623 -1.198 1.00 77.12 182 ASP A O 1
ATOM 1445 N N . SER A 1 183 ? 15.884 5.166 -0.543 1.00 74.06 183 SER A N 1
ATOM 1446 C CA . SER A 1 183 ? 15.815 4.132 0.495 1.00 74.06 183 SER A CA 1
ATOM 1447 C C . SER A 1 183 ? 15.738 2.697 -0.053 1.00 74.06 183 SER A C 1
ATOM 1449 O O . SER A 1 183 ? 16.122 1.765 0.651 1.00 74.06 183 SER A O 1
ATOM 1451 N N . MET A 1 184 ? 15.320 2.509 -1.315 1.00 77.69 184 MET A N 1
ATOM 1452 C CA . MET A 1 184 ? 15.319 1.206 -2.000 1.00 77.69 184 MET A CA 1
ATOM 1453 C C . MET A 1 184 ? 16.693 0.783 -2.493 1.00 77.69 184 MET A C 1
ATOM 1455 O O . MET A 1 184 ? 16.985 -0.413 -2.516 1.00 77.69 184 MET A O 1
ATOM 1459 N N . LEU A 1 185 ? 17.527 1.734 -2.919 1.00 82.19 185 LEU A N 1
ATOM 1460 C CA . LEU A 1 185 ? 18.803 1.436 -3.576 1.00 82.19 185 LEU A CA 1
ATOM 1461 C C . LEU A 1 185 ? 19.730 0.522 -2.756 1.00 82.19 185 LEU A C 1
ATOM 1463 O O . LEU A 1 185 ? 20.353 -0.348 -3.369 1.00 82.19 185 LEU A O 1
ATOM 1467 N N . PRO A 1 186 ? 19.814 0.630 -1.414 1.00 82.31 186 PRO A N 1
ATOM 1468 C CA . PRO A 1 186 ? 20.614 -0.280 -0.596 1.00 82.31 186 PRO A CA 1
ATOM 1469 C C . PRO A 1 186 ? 20.209 -1.759 -0.681 1.00 82.31 186 PRO A C 1
ATOM 1471 O O . PRO A 1 186 ? 21.037 -2.615 -0.386 1.00 82.31 186 PRO A O 1
ATOM 1474 N N . LEU A 1 187 ? 18.982 -2.091 -1.112 1.00 79.31 187 LEU A N 1
ATOM 1475 C CA . LEU A 1 187 ? 18.557 -3.489 -1.301 1.00 79.31 187 LEU A CA 1
ATOM 1476 C C . LEU A 1 187 ? 19.181 -4.167 -2.524 1.00 79.31 187 LEU A C 1
ATOM 1478 O O . LEU A 1 187 ? 19.060 -5.383 -2.689 1.00 79.31 187 LEU A O 1
ATOM 1482 N N . PHE A 1 188 ? 19.791 -3.383 -3.407 1.00 81.69 188 PHE A N 1
ATOM 1483 C CA . PHE A 1 188 ? 20.357 -3.846 -4.662 1.00 81.69 188 PHE A CA 1
ATOM 1484 C C . PHE A 1 188 ? 21.874 -3.910 -4.520 1.00 81.69 188 PHE A C 1
ATOM 1486 O O . PHE A 1 188 ? 22.533 -2.908 -4.243 1.00 81.69 188 PHE A O 1
ATOM 1493 N N . SER A 1 189 ? 22.445 -5.089 -4.746 1.00 79.25 189 SER A N 1
ATOM 1494 C CA . SER A 1 189 ? 23.894 -5.296 -4.689 1.00 79.25 189 SER A CA 1
ATOM 1495 C C . SER A 1 189 ? 24.622 -4.769 -5.930 1.00 79.25 189 SER A C 1
ATOM 1497 O O . SER A 1 189 ? 25.785 -4.387 -5.837 1.00 79.25 189 SER A O 1
ATOM 1499 N N . LEU A 1 190 ? 23.948 -4.723 -7.085 1.00 84.56 190 LEU A N 1
ATOM 1500 C CA . LEU A 1 190 ? 24.546 -4.355 -8.370 1.00 84.56 190 LEU A CA 1
ATOM 1501 C C . LEU A 1 190 ? 24.121 -2.949 -8.812 1.00 84.56 190 LEU A C 1
ATOM 1503 O O . LEU A 1 190 ? 22.930 -2.645 -8.902 1.00 84.56 190 LEU A O 1
ATOM 1507 N N . GLU A 1 191 ? 25.088 -2.113 -9.188 1.00 81.56 191 GLU A N 1
ATOM 1508 C CA . GLU A 1 191 ? 24.838 -0.745 -9.674 1.00 81.56 191 GLU A CA 1
ATOM 1509 C C . GLU A 1 191 ? 23.951 -0.694 -10.926 1.00 81.56 191 GLU A C 1
ATOM 1511 O O . GLU A 1 191 ? 23.100 0.185 -11.063 1.00 81.56 191 GLU A O 1
ATOM 1516 N N . GLU A 1 192 ? 24.081 -1.666 -11.828 1.00 79.38 192 GLU A N 1
ATOM 1517 C CA . GLU A 1 192 ? 23.221 -1.763 -13.014 1.00 79.38 192 GLU A CA 1
ATOM 1518 C C . GLU A 1 192 ? 21.752 -1.965 -12.629 1.00 79.38 192 GLU A C 1
ATOM 1520 O O . GLU A 1 192 ? 20.859 -1.329 -13.188 1.00 79.38 192 GLU A O 1
ATOM 1525 N N . THR A 1 193 ? 21.498 -2.787 -11.609 1.00 81.75 193 THR A N 1
ATOM 1526 C CA . THR A 1 193 ? 20.140 -3.054 -11.125 1.00 81.75 193 THR A CA 1
ATOM 1527 C C . THR A 1 193 ? 19.541 -1.862 -10.376 1.00 81.75 193 THR A C 1
ATOM 1529 O O . THR A 1 193 ? 18.347 -1.600 -10.521 1.00 81.75 193 THR A O 1
ATOM 1532 N N . LYS A 1 194 ? 20.365 -1.068 -9.673 1.00 84.19 194 LYS A N 1
ATOM 1533 C CA . LYS A 1 194 ? 19.954 0.220 -9.086 1.00 84.19 194 LYS A CA 1
ATOM 1534 C C . LYS A 1 194 ? 19.516 1.205 -10.165 1.00 84.19 194 LYS A C 1
ATOM 1536 O O . LYS A 1 194 ? 18.419 1.754 -10.095 1.00 84.19 194 LYS A O 1
ATOM 1541 N N . LYS A 1 195 ? 20.341 1.392 -11.203 1.00 83.62 195 LYS A N 1
ATOM 1542 C CA . LYS A 1 195 ? 20.014 2.262 -12.347 1.00 83.62 195 LYS A CA 1
ATOM 1543 C C . LYS A 1 195 ? 18.737 1.806 -13.048 1.00 83.62 195 LYS A C 1
ATOM 1545 O O . LYS A 1 195 ? 17.903 2.636 -13.408 1.00 83.62 195 LYS A O 1
ATOM 1550 N N . TYR A 1 196 ? 18.567 0.494 -13.195 1.00 85.31 196 TYR A N 1
ATOM 1551 C CA . TYR A 1 196 ? 17.373 -0.091 -13.789 1.00 85.31 196 TYR A CA 1
ATOM 1552 C C . TYR A 1 196 ? 16.113 0.189 -12.957 1.00 85.31 196 TYR A C 1
ATOM 1554 O O . TYR A 1 196 ? 15.112 0.641 -13.515 1.00 85.31 196 TYR A O 1
ATOM 1562 N N . LEU A 1 197 ? 16.172 0.024 -11.629 1.00 86.06 197 LEU A N 1
ATOM 1563 C CA . LEU A 1 197 ? 15.075 0.404 -10.732 1.00 86.06 197 LEU A CA 1
ATOM 1564 C C . LEU A 1 197 ? 14.727 1.891 -10.875 1.00 86.06 197 LEU A C 1
ATOM 1566 O O . LEU A 1 197 ? 13.559 2.221 -11.059 1.00 86.06 197 LEU A O 1
ATOM 1570 N N . VAL A 1 198 ? 15.723 2.781 -10.809 1.00 86.19 198 VAL A N 1
ATOM 1571 C CA . VAL A 1 198 ? 15.503 4.236 -10.906 1.00 86.19 198 VAL A CA 1
ATOM 1572 C C . VAL A 1 198 ? 14.854 4.608 -12.238 1.00 86.19 198 VAL A C 1
ATOM 1574 O O . VAL A 1 198 ? 13.950 5.442 -12.269 1.00 86.19 198 VAL A O 1
ATOM 1577 N N . SER A 1 199 ? 15.282 3.979 -13.334 1.00 86.12 199 SER A N 1
ATOM 1578 C CA . SER A 1 199 ? 14.685 4.185 -14.656 1.00 86.12 199 SER A CA 1
ATOM 1579 C C . SER A 1 199 ? 13.207 3.787 -14.672 1.00 86.12 199 SER A C 1
ATOM 1581 O O . SER A 1 199 ? 12.363 4.596 -15.059 1.00 86.12 199 SER A O 1
ATOM 1583 N N . ILE A 1 200 ? 12.881 2.593 -14.166 1.00 88.75 200 ILE A N 1
ATOM 1584 C CA . ILE A 1 200 ? 11.497 2.103 -14.084 1.00 88.75 200 ILE A CA 1
ATOM 1585 C C . ILE A 1 200 ? 10.649 3.003 -13.194 1.00 88.75 200 ILE A C 1
ATOM 1587 O O . ILE A 1 200 ? 9.526 3.343 -13.552 1.00 88.75 200 ILE A O 1
ATOM 1591 N N . ALA A 1 201 ? 11.177 3.403 -12.043 1.00 87.75 201 ALA A N 1
ATOM 1592 C CA . ALA A 1 201 ? 10.459 4.244 -11.106 1.00 87.75 201 ALA A CA 1
ATOM 1593 C C . ALA A 1 201 ? 10.133 5.619 -11.711 1.00 87.75 201 ALA A C 1
ATOM 1595 O O . ALA A 1 201 ? 8.983 6.046 -11.697 1.00 87.75 201 ALA A O 1
ATOM 1596 N N . ARG A 1 202 ? 11.105 6.282 -12.348 1.00 86.56 202 ARG A N 1
ATOM 1597 C CA . ARG A 1 202 ? 10.873 7.565 -13.039 1.00 86.56 202 ARG A CA 1
ATOM 1598 C C . ARG A 1 202 ? 9.829 7.460 -14.142 1.00 86.56 202 ARG A C 1
ATOM 1600 O O . ARG A 1 202 ? 9.023 8.366 -14.309 1.00 86.56 202 ARG A O 1
ATOM 1607 N N . GLU A 1 203 ? 9.856 6.372 -14.900 1.00 88.31 203 GLU A N 1
ATOM 1608 C CA . GLU A 1 203 ? 8.875 6.101 -15.948 1.00 88.31 203 GLU A CA 1
ATOM 1609 C C . GLU A 1 203 ? 7.473 5.883 -15.355 1.00 88.31 203 GLU A C 1
ATOM 1611 O O . GLU A 1 203 ? 6.489 6.456 -15.822 1.00 88.31 203 GLU A O 1
ATOM 1616 N N . PHE A 1 204 ? 7.392 5.094 -14.285 1.00 90.69 204 PHE A N 1
ATOM 1617 C CA . PHE A 1 204 ? 6.143 4.728 -13.629 1.00 90.69 204 PHE A CA 1
ATOM 1618 C C . PHE A 1 204 ? 5.527 5.868 -12.801 1.00 90.69 204 PHE A C 1
ATOM 1620 O O . PHE A 1 204 ? 4.309 5.907 -12.634 1.00 90.69 204 PHE A O 1
ATOM 1627 N N . TYR A 1 205 ? 6.327 6.831 -12.333 1.00 88.50 205 TYR A N 1
ATOM 1628 C CA . TYR A 1 205 ? 5.874 7.982 -11.543 1.00 88.50 205 TYR A CA 1
ATOM 1629 C C . TYR A 1 205 ? 4.707 8.742 -12.192 1.00 88.50 205 TYR A C 1
ATOM 1631 O O . TYR A 1 205 ? 3.751 9.114 -11.513 1.00 88.50 205 TYR A O 1
ATOM 1639 N N . PHE A 1 206 ? 4.730 8.930 -13.513 1.00 87.38 206 PHE A N 1
ATOM 1640 C CA . PHE A 1 206 ? 3.652 9.633 -14.221 1.00 87.38 206 PHE A CA 1
ATOM 1641 C C . PHE A 1 206 ? 2.344 8.841 -14.242 1.00 87.38 206 PHE A C 1
ATOM 1643 O O . PHE A 1 206 ? 1.261 9.41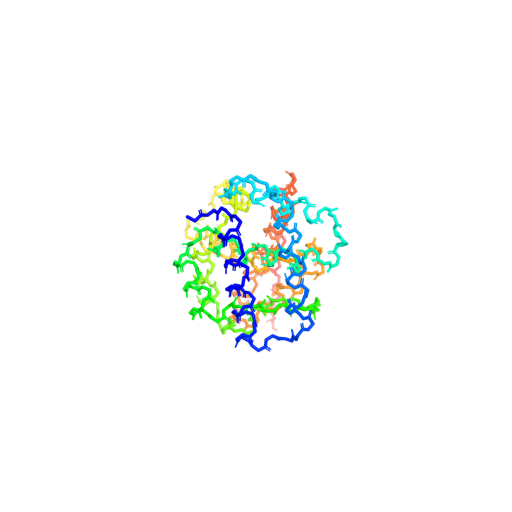6 -14.166 1.00 87.38 206 PHE A O 1
ATOM 1650 N N . PHE A 1 207 ? 2.432 7.511 -14.310 1.00 89.50 207 PHE A N 1
ATOM 1651 C CA . PHE A 1 207 ? 1.263 6.640 -14.205 1.00 89.50 207 PHE A CA 1
ATOM 1652 C C . PHE A 1 207 ? 0.699 6.652 -12.788 1.00 89.50 207 PHE A C 1
ATOM 1654 O O . PHE A 1 207 ? -0.517 6.693 -12.623 1.00 89.50 207 PHE A O 1
ATOM 1661 N N . LEU A 1 208 ? 1.576 6.672 -11.784 1.00 87.38 208 LEU A N 1
ATOM 1662 C CA . LEU A 1 208 ? 1.205 6.716 -10.373 1.00 87.38 208 LEU A CA 1
ATOM 1663 C C . LEU A 1 208 ? 0.473 8.016 -9.996 1.00 87.38 208 LEU A C 1
ATOM 1665 O O . LEU A 1 208 ? -0.470 7.972 -9.214 1.00 87.38 208 LEU A O 1
ATOM 1669 N N . ASN A 1 209 ? 0.852 9.145 -10.605 1.00 83.88 209 ASN A N 1
ATOM 1670 C CA . ASN A 1 209 ? 0.135 10.424 -10.491 1.00 83.88 209 ASN A CA 1
ATOM 1671 C C . ASN A 1 209 ? -1.088 10.534 -11.414 1.00 83.88 209 ASN A C 1
ATOM 1673 O O . ASN A 1 209 ? -1.694 11.598 -11.507 1.00 83.88 209 ASN A O 1
ATOM 1677 N N . GLU A 1 210 ? -1.435 9.457 -12.124 1.00 82.06 210 GLU A N 1
ATOM 1678 C CA . GLU A 1 210 ? -2.562 9.393 -13.057 1.00 82.06 210 GLU A CA 1
ATOM 1679 C C . GLU A 1 210 ? -2.537 10.459 -14.163 1.00 82.06 210 GLU A C 1
ATOM 1681 O O . GLU A 1 210 ? -3.567 10.741 -14.774 1.00 82.06 210 GLU A O 1
ATOM 1686 N N . ASP A 1 211 ? -1.354 10.977 -14.506 1.00 82.44 211 ASP A N 1
ATOM 1687 C CA . ASP A 1 211 ? -1.182 11.998 -15.540 1.00 82.44 211 ASP A CA 1
ATOM 1688 C C . ASP A 1 211 ? -1.760 11.507 -16.878 1.00 82.44 211 ASP A C 1
ATOM 1690 O O . ASP A 1 211 ? -1.482 10.384 -17.318 1.00 82.44 211 ASP A O 1
ATOM 1694 N N . ILE A 1 212 ? -2.574 12.336 -17.533 1.00 79.31 212 ILE A N 1
ATOM 1695 C CA . ILE A 1 212 ? -3.200 12.011 -18.820 1.00 79.31 212 ILE A CA 1
ATOM 1696 C C . ILE A 1 212 ? -2.158 11.820 -19.934 1.00 79.31 212 ILE A C 1
ATOM 1698 O O . ILE A 1 212 ? -2.366 11.031 -20.853 1.00 79.31 212 ILE A O 1
ATOM 1702 N N . ASN A 1 213 ? -1.001 12.473 -19.804 1.00 84.94 213 ASN A N 1
ATOM 1703 C CA . ASN A 1 213 ? 0.126 12.415 -20.730 1.00 84.94 213 ASN A CA 1
ATOM 1704 C C . ASN A 1 213 ? 1.232 11.460 -20.256 1.00 84.94 213 ASN A C 1
ATOM 1706 O O . ASN A 1 213 ? 2.354 11.518 -20.770 1.00 84.94 213 ASN A O 1
ATOM 1710 N N . ALA A 1 214 ? 0.943 10.570 -19.297 1.00 81.94 214 ALA A N 1
ATOM 1711 C CA . ALA A 1 214 ? 1.928 9.635 -18.758 1.00 81.94 214 ALA A CA 1
ATOM 1712 C C . ALA A 1 214 ? 2.715 8.857 -19.835 1.00 81.94 214 ALA A C 1
ATOM 1714 O O . ALA A 1 214 ? 3.934 8.789 -19.700 1.00 81.94 214 ALA A O 1
ATOM 1715 N N . PRO A 1 215 ? 2.107 8.346 -20.931 1.00 83.19 215 PRO A N 1
ATOM 1716 C CA . PRO A 1 215 ? 2.859 7.681 -22.001 1.00 83.19 215 PRO A CA 1
ATOM 1717 C C . PRO A 1 215 ? 3.924 8.570 -22.661 1.00 83.19 215 PRO A C 1
ATOM 1719 O O . PRO A 1 215 ? 5.045 8.124 -22.890 1.00 83.19 215 PRO A O 1
ATOM 1722 N N . ALA A 1 216 ? 3.609 9.841 -22.930 1.00 81.25 216 ALA A N 1
ATOM 1723 C CA . ALA A 1 216 ? 4.539 10.772 -23.572 1.00 81.25 216 ALA A CA 1
ATOM 1724 C C . ALA A 1 216 ? 5.703 11.153 -22.639 1.00 81.25 216 ALA A C 1
ATOM 1726 O O . ALA A 1 216 ? 6.857 11.219 -23.064 1.00 81.25 216 ALA A O 1
ATOM 1727 N N . GLN A 1 217 ? 5.422 11.355 -21.348 1.00 81.31 217 GLN A N 1
ATOM 1728 C CA . GLN A 1 217 ? 6.456 11.672 -20.356 1.00 81.31 217 GLN A CA 1
ATOM 1729 C C . GLN A 1 217 ? 7.328 10.458 -20.014 1.00 81.31 217 GLN A C 1
ATOM 1731 O O . GLN A 1 217 ? 8.542 10.589 -19.842 1.00 81.31 217 GLN A O 1
ATOM 1736 N N . ALA A 1 218 ? 6.733 9.266 -19.990 1.00 80.00 218 ALA A N 1
ATOM 1737 C CA . ALA A 1 218 ? 7.451 8.008 -19.847 1.00 80.00 218 ALA A CA 1
ATOM 1738 C C . ALA A 1 218 ? 8.415 7.767 -21.016 1.00 80.00 218 ALA A C 1
ATOM 1740 O O . ALA A 1 218 ? 9.568 7.407 -20.778 1.00 80.00 218 ALA A O 1
ATOM 1741 N N . ALA A 1 219 ? 7.991 8.038 -22.255 1.00 78.69 219 ALA A N 1
ATOM 1742 C CA . ALA A 1 219 ? 8.853 7.943 -23.432 1.00 78.69 219 ALA A CA 1
ATOM 1743 C C . ALA A 1 219 ? 10.054 8.902 -23.332 1.00 78.69 219 ALA A C 1
ATOM 1745 O O . ALA A 1 219 ? 11.201 8.479 -23.482 1.00 78.69 219 ALA A O 1
ATOM 1746 N N . ALA A 1 220 ? 9.816 10.162 -22.952 1.00 76.31 220 ALA A N 1
ATOM 1747 C CA . ALA A 1 220 ? 10.883 11.148 -22.764 1.00 76.31 220 ALA A CA 1
ATOM 1748 C C . ALA A 1 220 ? 11.874 10.766 -21.641 1.00 76.31 220 ALA A C 1
ATOM 1750 O O . ALA A 1 220 ? 13.075 11.034 -21.738 1.00 76.31 220 ALA A O 1
ATOM 1751 N N . SER A 1 221 ? 11.400 10.131 -20.567 1.00 72.88 221 SER A N 1
ATOM 17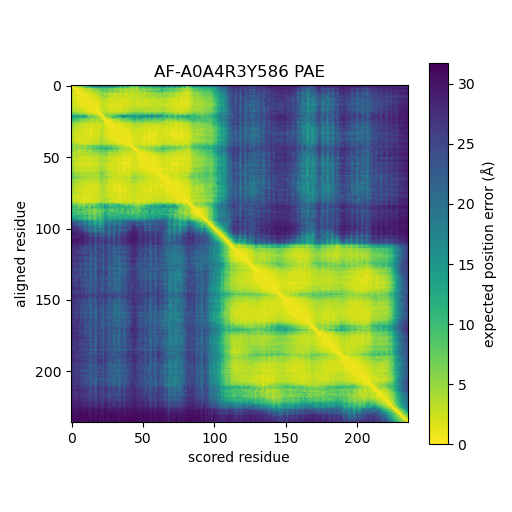52 C CA . SER A 1 221 ? 12.249 9.602 -19.489 1.00 72.88 221 SER A CA 1
ATOM 1753 C C . SER A 1 221 ? 13.058 8.373 -19.913 1.00 72.88 221 SER A C 1
ATOM 1755 O O . SER A 1 221 ? 14.219 8.225 -19.511 1.00 72.88 221 SER A O 1
ATOM 1757 N N . PHE A 1 222 ? 12.474 7.509 -20.743 1.00 67.88 222 PHE A N 1
ATOM 1758 C CA . PHE A 1 222 ? 13.140 6.337 -21.306 1.00 67.88 222 PHE A CA 1
ATOM 1759 C C . PHE A 1 222 ? 14.295 6.741 -22.237 1.00 67.88 222 PHE A C 1
ATOM 1761 O O . PHE A 1 222 ? 15.421 6.263 -22.074 1.00 67.88 222 PHE A O 1
ATOM 1768 N N . GLU A 1 223 ? 14.064 7.700 -23.139 1.00 64.00 223 GLU A N 1
ATOM 1769 C CA . GLU A 1 223 ? 15.084 8.204 -24.069 1.00 64.00 223 GLU A CA 1
ATOM 1770 C C . GLU A 1 223 ? 16.284 8.826 -23.344 1.00 64.00 223 GLU A C 1
ATOM 1772 O O . GLU A 1 223 ? 17.430 8.473 -23.638 1.00 64.00 223 GLU A O 1
ATOM 1777 N N . LYS A 1 224 ? 16.038 9.676 -22.335 1.00 60.72 224 LYS A N 1
ATOM 1778 C CA . LYS A 1 224 ? 17.090 10.307 -21.510 1.00 60.72 224 LYS A CA 1
ATOM 1779 C C . LYS A 1 224 ? 17.925 9.293 -20.721 1.00 60.72 224 LYS A C 1
ATOM 1781 O O . LYS A 1 224 ? 19.125 9.496 -20.512 1.00 60.72 224 LYS A O 1
ATOM 1786 N N . SER A 1 225 ? 17.304 8.195 -20.288 1.00 55.97 225 SER A N 1
ATOM 1787 C CA . SER A 1 225 ? 17.990 7.123 -19.555 1.00 55.97 225 SER A CA 1
ATOM 1788 C C . SER A 1 225 ? 18.947 6.342 -20.465 1.00 55.97 225 SER A C 1
ATOM 1790 O O . SER A 1 225 ? 20.060 6.028 -20.044 1.00 55.97 225 SER A O 1
ATOM 1792 N N . ASN A 1 226 ? 18.580 6.125 -21.734 1.00 51.91 226 ASN A N 1
ATOM 1793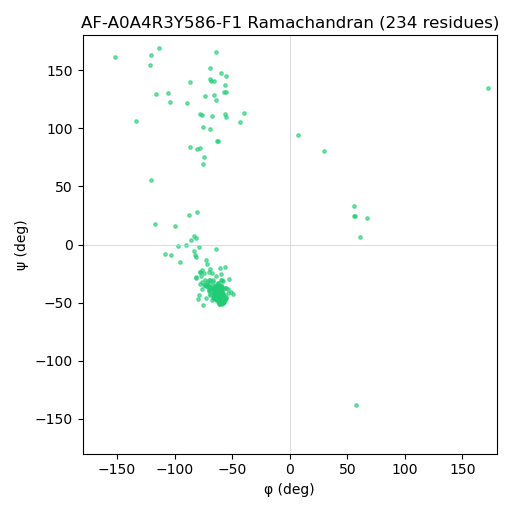 C CA . ASN A 1 226 ? 19.442 5.461 -22.720 1.00 51.91 226 ASN A CA 1
ATOM 1794 C C . ASN A 1 226 ? 20.563 6.371 -23.254 1.00 51.91 226 ASN A C 1
ATOM 1796 O O . ASN A 1 226 ? 21.671 5.894 -23.491 1.00 51.91 226 ASN A O 1
ATOM 1800 N N . THR A 1 227 ? 20.346 7.688 -23.371 1.00 42.62 227 THR A N 1
ATOM 1801 C CA . THR A 1 227 ? 21.407 8.616 -23.829 1.00 42.62 227 THR A CA 1
ATOM 1802 C C . THR A 1 227 ? 22.536 8.797 -22.810 1.00 42.62 227 THR A C 1
ATOM 1804 O O . THR A 1 227 ? 23.656 9.141 -23.185 1.00 42.62 227 THR A O 1
ATOM 1807 N N . THR A 1 228 ? 22.265 8.560 -21.524 1.00 40.97 228 THR A N 1
ATOM 1808 C CA . THR A 1 228 ? 23.257 8.701 -20.443 1.00 40.97 228 THR A CA 1
ATOM 1809 C C . THR A 1 228 ? 24.228 7.511 -20.389 1.00 40.97 228 THR A C 1
ATOM 1811 O O . THR A 1 228 ? 25.357 7.660 -19.930 1.00 40.97 228 THR A O 1
ATOM 1814 N N . ILE A 1 229 ? 23.839 6.342 -20.913 1.00 39.22 229 ILE A N 1
ATOM 1815 C CA . ILE A 1 229 ? 24.690 5.138 -20.955 1.00 39.22 229 ILE A CA 1
ATOM 1816 C C . ILE A 1 229 ? 25.675 5.190 -22.140 1.00 39.22 229 ILE A C 1
ATOM 1818 O O . ILE A 1 229 ? 26.794 4.701 -22.028 1.00 39.22 229 ILE A O 1
ATOM 1822 N N . SER A 1 230 ? 25.329 5.868 -23.239 1.00 35.94 230 SER A N 1
ATOM 1823 C CA . SER A 1 230 ? 26.205 6.017 -24.418 1.00 35.94 230 SER A CA 1
ATOM 1824 C C . SER A 1 230 ? 27.251 7.138 -24.320 1.00 35.94 230 SER A C 1
ATOM 1826 O O . SER A 1 230 ? 27.936 7.414 -25.302 1.00 35.94 230 SER A O 1
ATOM 1828 N N . LYS A 1 231 ? 27.402 7.794 -23.162 1.00 34.22 231 LYS A N 1
ATOM 1829 C CA . LYS A 1 231 ? 28.438 8.815 -22.923 1.00 34.22 231 LYS A CA 1
ATOM 1830 C C . LYS A 1 231 ? 29.369 8.424 -21.770 1.00 34.22 231 LYS A C 1
ATOM 1832 O O . LYS A 1 231 ? 29.537 9.187 -20.824 1.00 34.22 231 LYS A O 1
ATOM 1837 N N . GLN A 1 232 ? 29.999 7.253 -21.844 1.00 30.33 232 GLN A N 1
ATOM 1838 C CA . GLN A 1 232 ? 31.311 7.084 -21.210 1.00 30.33 232 GLN A CA 1
ATOM 1839 C C . GLN A 1 232 ? 32.385 7.479 -22.236 1.00 30.33 232 GLN A C 1
ATOM 1841 O O . GLN A 1 232 ? 32.401 6.904 -23.325 1.00 30.33 232 GLN A O 1
ATOM 1846 N N . PRO A 1 233 ? 33.260 8.459 -21.942 1.00 37.84 233 PRO A N 1
ATOM 1847 C CA . PRO A 1 233 ? 34.422 8.702 -22.778 1.00 37.84 233 PRO A CA 1
ATOM 1848 C C . PRO A 1 233 ? 35.346 7.490 -22.674 1.00 37.84 233 PRO A C 1
ATOM 1850 O O . PRO A 1 233 ? 35.693 7.066 -21.571 1.00 37.84 233 PRO A O 1
ATOM 1853 N N . GLN A 1 234 ? 35.745 6.953 -23.827 1.00 38.47 234 GLN A N 1
ATOM 1854 C CA . GLN A 1 234 ? 36.943 6.131 -23.926 1.00 38.47 234 GLN A CA 1
ATOM 1855 C C . GLN A 1 234 ? 38.098 6.964 -23.363 1.00 38.47 234 GLN A C 1
ATOM 1857 O O . GLN A 1 234 ? 38.461 7.989 -23.938 1.00 38.47 234 GLN A O 1
ATOM 1862 N N . GLN A 1 235 ? 38.600 6.578 -22.191 1.00 36.78 235 GLN A N 1
ATOM 1863 C CA . GLN A 1 235 ? 39.857 7.108 -21.689 1.00 36.78 235 GLN A CA 1
ATOM 1864 C C . GLN A 1 235 ? 40.982 6.384 -22.421 1.00 36.78 235 GLN A C 1
ATOM 1866 O O . GLN A 1 235 ? 41.135 5.168 -22.290 1.00 36.78 235 GLN A O 1
ATOM 1871 N N . SER A 1 236 ? 41.671 7.168 -23.245 1.00 41.53 236 SER A N 1
ATOM 1872 C CA . SER A 1 236 ? 42.969 6.896 -23.856 1.00 41.53 236 SER A CA 1
ATOM 1873 C C . SER A 1 236 ? 44.087 6.824 -22.823 1.00 41.53 236 SER A C 1
ATOM 1875 O O . SER A 1 236 ? 43.967 7.511 -21.782 1.00 41.53 236 SER A O 1
#

Mean predicted aligned error: 15.38 Å

pLDDT: mean 75.71, std 15.94, range [29.14, 94.94]

Foldseek 3Di:
DQLVVLLVVLLVVLLVVCVVLVADPVLSVVLSVLSVQLVVQLPNPDLDPVSSVRSLVVSLVVDDPLCNLVSVLSSVSSNCSSVVVVVVVVVCVPVSPPDGDPPDPDQPPPPPPQAPVSLLVVLVPDDDDPLRVVLLVVVLVLCVVVVDDPVVSVVLSSLLSSLLVSCVSPPDDPVSSVSNLVSVLVNDPDPVVSLVSVLSSQLSSCSSVVPPCSSVSSVVSNVVSVVVVVPDDPDD

Radius of gyration: 20.64 Å; Cα contacts (8 Å, |Δi|>4): 170; chains: 1; bounding box: 70×33×53 Å

Nearest PDB structures (foldseek):
  3j9x-assembly1_A  TM=3.824E-01  e=8.373E+00  Sulfolobus islandicus rod-shaped virus 2